Protein AF-A0A9P3A159-F1 (afdb_monomer_lite)

pLDDT: mean 73.09, std 20.83, range [20.64, 96.19]

Radius of gyration: 25.39 Å; chains: 1; bounding box: 93×48×68 Å

Structure (mmCIF, N/CA/C/O backbone):
data_AF-A0A9P3A159-F1
#
_entry.id   AF-A0A9P3A159-F1
#
loop_
_atom_site.group_PDB
_atom_site.id
_atom_site.type_symbol
_atom_site.label_atom_id
_atom_site.label_alt_id
_atom_site.label_comp_id
_atom_site.label_asym_id
_atom_site.label_entity_id
_atom_site.label_seq_id
_atom_site.pdbx_PDB_ins_code
_atom_site.Cartn_x
_atom_site.Cartn_y
_atom_site.Cartn_z
_atom_site.occupancy
_atom_site.B_iso_or_equiv
_atom_site.auth_seq_id
_atom_site.auth_comp_id
_atom_site.auth_asym_id
_atom_site.auth_atom_id
_atom_site.pdbx_PDB_model_num
ATOM 1 N N . MET A 1 1 ? -59.751 -7.796 -12.627 1.00 30.73 1 MET A N 1
ATOM 2 C CA . MET A 1 1 ? -60.011 -9.209 -12.280 1.00 30.73 1 MET A CA 1
ATOM 3 C C . MET A 1 1 ? -58.656 -9.848 -11.974 1.00 30.73 1 MET A C 1
ATOM 5 O O . MET A 1 1 ? -57.843 -9.879 -12.878 1.00 30.73 1 MET A O 1
ATOM 9 N N . ARG A 1 2 ? -58.425 -10.187 -10.690 1.00 23.89 2 ARG A N 1
ATOM 10 C CA . ARG A 1 2 ? -57.394 -11.046 -10.034 1.00 23.89 2 ARG A CA 1
ATOM 11 C C . ARG A 1 2 ? -55.934 -11.049 -10.562 1.00 23.89 2 ARG A C 1
ATOM 13 O O . ARG A 1 2 ? -55.716 -11.382 -11.712 1.00 23.89 2 ARG A O 1
ATOM 20 N N . LEU A 1 3 ? -54.919 -10.590 -9.811 1.00 24.44 3 LEU A N 1
ATOM 21 C CA . LEU A 1 3 ? -54.224 -11.159 -8.618 1.00 24.44 3 LEU A CA 1
ATOM 22 C C . LEU A 1 3 ? -53.354 -12.411 -8.867 1.00 24.44 3 LEU A C 1
ATOM 24 O O . LEU A 1 3 ? -53.861 -13.434 -9.309 1.00 24.44 3 LEU A O 1
ATOM 28 N N . GLY A 1 4 ? -52.087 -12.310 -8.435 1.00 24.34 4 GLY A N 1
ATOM 29 C CA . GLY A 1 4 ? -51.090 -13.375 -8.214 1.00 24.34 4 GLY A CA 1
ATOM 30 C C . GLY A 1 4 ? -49.681 -12.772 -8.348 1.00 24.34 4 GLY A C 1
ATOM 31 O O . GLY A 1 4 ? -49.245 -12.552 -9.466 1.00 24.34 4 GLY A O 1
ATOM 32 N N . LEU A 1 5 ? -48.966 -12.285 -7.323 1.00 24.05 5 LEU A N 1
ATOM 33 C CA . LEU A 1 5 ? -48.610 -12.858 -6.015 1.00 24.05 5 LEU A CA 1
ATOM 34 C C . LEU A 1 5 ? -47.956 -14.241 -6.152 1.00 24.05 5 LEU A C 1
ATOM 36 O O . LEU A 1 5 ? -48.638 -15.258 -6.180 1.00 24.05 5 LEU A O 1
ATOM 40 N N . LEU A 1 6 ? -46.622 -14.251 -6.199 1.00 22.20 6 LEU A N 1
ATOM 41 C CA . LEU A 1 6 ? -45.800 -15.411 -5.864 1.00 22.20 6 LEU A CA 1
ATOM 42 C C . LEU A 1 6 ? -44.642 -14.942 -4.984 1.00 22.20 6 LEU A C 1
ATOM 44 O O . LEU A 1 6 ? -43.588 -14.500 -5.427 1.00 22.20 6 LEU A O 1
ATOM 48 N N . GLN A 1 7 ? -44.941 -14.997 -3.695 1.00 20.64 7 GLN A N 1
ATOM 49 C CA . GLN A 1 7 ? -44.010 -15.033 -2.589 1.00 20.64 7 GLN A CA 1
ATOM 50 C C . GLN A 1 7 ? -43.568 -16.501 -2.472 1.00 20.64 7 GLN A C 1
ATOM 52 O O . GLN A 1 7 ? -44.418 -17.370 -2.286 1.00 20.64 7 GLN A O 1
ATOM 57 N N . VAL A 1 8 ? -42.273 -16.798 -2.578 1.00 23.78 8 VAL A N 1
ATOM 58 C CA . VAL A 1 8 ? -41.714 -18.043 -2.031 1.00 23.78 8 VAL A CA 1
ATOM 59 C C . VAL A 1 8 ? -40.622 -17.640 -1.059 1.00 23.78 8 VAL A C 1
ATOM 61 O O . VAL A 1 8 ? -39.681 -16.929 -1.397 1.00 23.78 8 VAL A O 1
ATOM 64 N N . SER A 1 9 ? -40.843 -18.045 0.181 1.00 20.98 9 SER A N 1
ATOM 65 C CA . SER A 1 9 ? -40.031 -17.764 1.347 1.00 20.98 9 SER A CA 1
ATOM 66 C C . SER A 1 9 ? -39.267 -19.027 1.747 1.00 20.98 9 SER A C 1
ATOM 68 O O . SER A 1 9 ? -39.771 -20.131 1.560 1.00 20.98 9 SER A O 1
ATOM 70 N N . LEU A 1 10 ? -38.136 -18.803 2.418 1.00 21.59 10 LEU A N 1
ATOM 71 C CA . LEU A 1 10 ? -37.516 -19.646 3.448 1.00 21.59 10 LEU A CA 1
ATOM 72 C C . LEU A 1 10 ? -36.668 -20.891 3.065 1.00 21.59 10 LEU A C 1
ATOM 74 O O . LEU A 1 10 ? -37.166 -21.933 2.663 1.00 21.59 10 LEU A O 1
ATOM 78 N N . THR A 1 11 ? -35.392 -20.775 3.463 1.00 22.50 11 THR A N 1
ATOM 79 C CA . THR A 1 11 ? -34.536 -21.750 4.184 1.00 22.50 11 THR A CA 1
ATOM 80 C C . THR A 1 11 ? -34.108 -23.065 3.530 1.00 22.50 11 THR A C 1
ATOM 82 O O . THR A 1 11 ? -34.881 -24.007 3.413 1.00 22.50 11 THR A O 1
ATOM 85 N N . ALA A 1 12 ? -32.789 -23.204 3.364 1.00 23.11 12 ALA A N 1
ATOM 86 C CA . ALA A 1 12 ? -32.082 -24.449 3.654 1.00 23.11 12 ALA A CA 1
ATOM 87 C C . ALA A 1 12 ? -30.688 -24.129 4.229 1.00 23.11 12 ALA A C 1
ATOM 89 O O . ALA A 1 12 ? -29.729 -23.874 3.506 1.00 23.11 12 ALA A O 1
ATOM 90 N N . LEU A 1 13 ? -30.620 -24.108 5.562 1.00 22.64 13 LEU A N 1
ATOM 91 C CA . LEU A 1 13 ? -29.415 -24.383 6.341 1.00 22.64 13 LEU A CA 1
ATOM 92 C C . LEU A 1 13 ? -29.029 -25.849 6.115 1.00 22.64 13 LEU A C 1
ATOM 94 O O . LEU A 1 13 ? -29.878 -26.719 6.288 1.00 22.64 13 LEU A O 1
ATOM 98 N N . LEU A 1 14 ? -27.757 -26.132 5.841 1.00 22.22 14 LEU A N 1
ATOM 99 C CA . LEU A 1 14 ? -27.167 -27.432 6.154 1.00 22.22 14 LEU A CA 1
ATOM 100 C C . LEU A 1 14 ? -25.775 -27.216 6.746 1.00 22.22 14 LEU A C 1
ATOM 102 O O . LEU A 1 14 ? -24.823 -26.830 6.073 1.00 22.22 14 LEU A O 1
ATOM 106 N N . PHE A 1 15 ? -25.725 -27.440 8.057 1.00 20.77 15 PHE A N 1
ATOM 107 C CA . PHE A 1 15 ? -24.530 -27.642 8.856 1.00 20.77 15 PHE A CA 1
ATOM 108 C C . PHE A 1 15 ? -23.715 -28.816 8.302 1.00 20.77 15 PHE A C 1
ATOM 110 O O . PHE A 1 15 ? -24.253 -29.902 8.098 1.00 20.77 15 PHE A O 1
ATOM 117 N N . ALA A 1 16 ? -22.404 -28.631 8.189 1.00 22.03 16 ALA A N 1
ATOM 118 C CA . ALA A 1 16 ? -21.444 -29.719 8.309 1.00 22.03 16 ALA A CA 1
ATOM 119 C C . ALA A 1 16 ? -20.435 -29.327 9.390 1.00 22.03 16 ALA A C 1
ATOM 121 O O . ALA A 1 16 ? -19.428 -28.668 9.148 1.00 22.03 16 ALA A O 1
ATOM 122 N N . SER A 1 17 ? -20.767 -29.700 10.621 1.00 24.20 17 SER A N 1
ATOM 123 C CA . SER A 1 17 ? -19.830 -29.814 11.728 1.00 24.20 17 SER A CA 1
ATOM 124 C C . SER A 1 17 ? -18.858 -30.954 11.439 1.00 24.20 17 SER A C 1
ATOM 126 O O . SER A 1 17 ? -19.306 -32.093 11.364 1.00 24.20 17 SER A O 1
ATOM 128 N N . LEU A 1 18 ? -17.558 -30.676 11.350 1.00 22.83 18 LEU A N 1
ATOM 129 C CA . LEU A 1 18 ? -16.505 -31.643 11.661 1.00 22.83 18 LEU A CA 1
ATOM 130 C C . LEU A 1 18 ? -15.270 -30.888 12.176 1.00 22.83 18 LEU A C 1
ATOM 132 O O . LEU A 1 18 ? -14.549 -30.244 11.423 1.00 22.83 18 LEU A O 1
ATOM 136 N N . SER A 1 19 ? -15.092 -31.002 13.495 1.00 23.12 19 SER A N 1
ATOM 137 C CA . SER A 1 19 ? -13.834 -30.994 14.258 1.00 23.12 19 SER A CA 1
ATOM 138 C C . SER A 1 19 ? -12.843 -29.840 14.057 1.00 23.12 19 SER A C 1
ATOM 140 O O . SER A 1 19 ? -12.074 -29.788 13.103 1.00 23.12 19 SER A O 1
ATOM 142 N N . TRP A 1 20 ? -12.796 -28.996 15.091 1.00 24.89 20 TRP A N 1
ATOM 143 C CA . TRP A 1 20 ? -11.652 -28.175 15.476 1.00 24.89 20 TRP A CA 1
ATOM 144 C C . TRP A 1 20 ? -10.336 -28.958 15.458 1.00 24.89 20 TRP A C 1
ATOM 146 O O . TRP A 1 20 ? -10.236 -30.051 16.014 1.00 24.89 20 TRP A O 1
ATOM 156 N N . GLY A 1 21 ? -9.312 -28.331 14.888 1.00 22.73 21 GLY A N 1
ATOM 157 C CA . GLY A 1 21 ? -7.936 -28.798 14.917 1.00 22.73 21 GLY A CA 1
ATOM 158 C C . GLY A 1 21 ? -6.998 -27.657 14.548 1.00 22.73 21 GLY A C 1
ATOM 159 O O . GLY A 1 21 ? -6.615 -27.543 13.395 1.00 22.73 21 GLY A O 1
ATOM 160 N N . VAL A 1 22 ? -6.695 -26.823 15.548 1.00 30.75 22 VAL A N 1
ATOM 161 C CA . VAL A 1 22 ? -5.458 -26.039 15.723 1.00 30.75 22 VAL A CA 1
ATOM 162 C C . VAL A 1 22 ? -4.998 -25.210 14.517 1.00 30.75 22 VAL A C 1
ATOM 164 O O . VAL A 1 22 ? -4.339 -25.737 13.633 1.00 30.75 22 VAL A O 1
ATOM 167 N N . LEU A 1 23 ? -5.277 -23.899 14.544 1.00 27.64 23 LEU A N 1
ATOM 168 C CA . LEU A 1 23 ? -4.439 -22.815 13.985 1.00 27.64 23 LEU A CA 1
ATOM 169 C C . LEU A 1 23 ? -5.054 -21.441 14.353 1.00 27.64 23 LEU A C 1
ATOM 171 O O . LEU A 1 23 ? -5.366 -20.624 13.492 1.00 27.64 23 LEU A O 1
ATOM 175 N N . SER A 1 24 ? -5.289 -21.196 15.648 1.00 28.64 24 SER A N 1
ATOM 176 C CA . SER A 1 24 ? -5.754 -19.892 16.167 1.00 28.64 24 SER A CA 1
ATOM 177 C C . SER A 1 24 ? -4.727 -19.179 17.052 1.00 28.64 24 SER A C 1
ATOM 179 O O . SER A 1 24 ? -5.039 -18.143 17.635 1.00 28.64 24 SER A O 1
ATOM 181 N N . ASP A 1 25 ? -3.502 -19.691 17.151 1.00 29.42 25 ASP A N 1
ATOM 182 C CA . ASP A 1 25 ? -2.466 -19.058 17.964 1.00 29.42 25 ASP A CA 1
ATOM 183 C C . ASP A 1 25 ? -1.839 -17.892 17.194 1.00 29.42 25 ASP A C 1
ATOM 185 O O . ASP A 1 25 ? -0.931 -18.073 16.384 1.00 29.42 25 ASP A O 1
ATOM 189 N N . GLY A 1 26 ? -2.342 -16.677 17.441 1.00 32.41 26 GLY A N 1
ATOM 190 C CA . GLY A 1 26 ? -1.609 -15.452 17.106 1.00 32.41 26 GLY A CA 1
ATOM 191 C C . GLY A 1 26 ? -2.421 -14.212 16.734 1.00 32.41 26 GLY A C 1
ATOM 192 O O . GLY A 1 26 ? -1.828 -13.138 16.654 1.00 32.41 26 GLY A O 1
ATOM 193 N N . LEU A 1 27 ? -3.739 -14.300 16.524 1.00 29.58 27 LEU A N 1
ATOM 194 C CA . LEU A 1 27 ? -4.543 -13.108 16.217 1.00 29.58 27 LEU A CA 1
ATOM 195 C C . LEU A 1 27 ? -5.126 -12.488 17.501 1.00 29.58 27 LEU A C 1
ATOM 197 O O . LEU A 1 27 ? -5.789 -13.198 18.263 1.00 29.58 27 LEU A O 1
ATOM 201 N N . PRO A 1 28 ? -4.907 -11.184 17.762 1.00 31.23 28 PRO A N 1
ATOM 202 C CA . PRO A 1 28 ? -5.490 -10.512 18.917 1.00 31.23 28 PRO A CA 1
ATOM 203 C C . PRO A 1 28 ? -7.019 -10.503 18.803 1.00 31.23 28 PRO A C 1
ATOM 205 O O . PRO A 1 28 ? -7.578 -10.076 17.795 1.00 31.23 28 PRO A O 1
ATOM 208 N N . GLN A 1 29 ? -7.697 -10.973 19.850 1.00 33.16 29 GLN A N 1
ATOM 209 C CA . GLN A 1 29 ? -9.143 -10.823 19.992 1.00 33.16 29 GLN A CA 1
ATOM 210 C C . GLN A 1 29 ? -9.442 -9.358 20.347 1.00 33.16 29 GLN A C 1
ATOM 212 O O . GLN A 1 29 ? -8.863 -8.811 21.290 1.00 33.16 29 GLN A O 1
ATOM 217 N N . VAL A 1 30 ? -10.320 -8.708 19.582 1.00 35.84 30 VAL A N 1
ATOM 218 C CA . VAL A 1 30 ? -10.789 -7.340 19.850 1.00 35.84 30 VAL A CA 1
ATOM 219 C C . VAL A 1 30 ? -12.193 -7.429 20.437 1.00 35.84 30 VAL A C 1
ATOM 221 O O . VAL A 1 30 ? -13.089 -7.989 19.808 1.00 35.84 30 VAL A O 1
ATOM 224 N N . HIS A 1 31 ? -12.384 -6.882 21.638 1.00 36.97 31 HIS A N 1
ATOM 225 C CA . HIS A 1 31 ? -13.668 -6.880 22.335 1.00 36.97 31 HIS A CA 1
ATOM 226 C C . HIS A 1 31 ? -14.212 -5.445 22.399 1.00 36.97 31 HIS A C 1
ATOM 228 O O . HIS A 1 31 ? -13.610 -4.558 22.999 1.00 36.97 31 HIS A O 1
ATOM 234 N N . PHE A 1 32 ? -15.363 -5.197 21.776 1.00 38.22 32 PHE A N 1
ATOM 235 C CA . PHE A 1 32 ? -16.026 -3.891 21.803 1.00 38.22 32 PHE A CA 1
ATOM 236 C C . PHE A 1 32 ? -17.012 -3.834 22.983 1.00 38.22 32 PHE A C 1
ATOM 238 O O . PHE A 1 32 ? -17.942 -4.635 23.025 1.00 38.22 32 PHE A O 1
ATOM 245 N N . ASN A 1 33 ? -16.822 -2.899 23.924 1.00 35.56 33 ASN A N 1
ATOM 246 C CA . ASN A 1 33 ? -17.749 -2.649 25.038 1.00 35.56 33 ASN A CA 1
ATOM 247 C C . ASN A 1 33 ? -18.472 -1.310 24.824 1.00 35.56 33 ASN A C 1
ATOM 249 O O . ASN A 1 33 ? -17.824 -0.270 24.716 1.00 35.56 33 ASN A O 1
ATOM 253 N N . LEU A 1 34 ? -19.808 -1.331 24.793 1.00 43.16 34 LEU A N 1
ATOM 254 C CA . LEU A 1 34 ? -20.653 -0.159 24.521 1.00 43.16 34 LEU A CA 1
ATOM 255 C C . LEU A 1 34 ? -21.080 0.563 25.823 1.00 43.16 34 LEU A C 1
ATOM 257 O O . LEU A 1 34 ? -21.419 -0.116 26.796 1.00 43.16 34 LEU A O 1
ATOM 261 N N . PRO A 1 35 ? -21.134 1.912 25.868 1.00 38.66 35 PRO A N 1
ATOM 262 C CA . PRO A 1 35 ? -21.692 2.642 27.007 1.00 38.66 35 PRO A CA 1
ATOM 263 C C . PRO A 1 35 ? -23.232 2.644 27.026 1.00 38.66 35 PRO A C 1
ATOM 265 O O . PRO A 1 35 ? -23.894 2.673 25.988 1.00 38.66 35 PRO A O 1
ATOM 268 N N . SER A 1 36 ? -23.813 2.703 28.228 1.00 37.41 36 SER A N 1
ATOM 269 C CA . SER A 1 36 ? -25.240 2.969 28.452 1.00 37.41 36 SER A CA 1
ATOM 270 C C . SER A 1 36 ? -25.612 4.418 28.104 1.00 37.41 36 SER A C 1
ATOM 272 O O . SER A 1 36 ? -24.864 5.343 28.415 1.00 37.41 36 SER A O 1
ATOM 274 N N . ALA A 1 37 ? -26.788 4.613 27.500 1.00 35.03 37 ALA A N 1
ATOM 275 C CA . ALA A 1 37 ? -27.273 5.891 26.971 1.00 35.03 37 ALA A CA 1
ATOM 276 C C . ALA A 1 37 ? -27.209 7.071 27.969 1.00 35.03 37 ALA A C 1
ATOM 278 O O . ALA A 1 37 ? -27.721 6.986 29.084 1.00 35.03 37 ALA A O 1
ATOM 279 N N . SER A 1 38 ? -26.652 8.202 27.517 1.00 36.66 38 SER A N 1
ATOM 280 C CA . SER A 1 38 ? -26.723 9.512 28.180 1.00 36.66 38 SER A CA 1
ATOM 281 C C . SER A 1 38 ? -27.811 10.374 27.530 1.00 36.66 38 SER A C 1
ATOM 283 O O . SER A 1 38 ? -27.908 10.457 26.307 1.00 36.66 38 SER A O 1
ATOM 285 N N . THR A 1 39 ? -28.638 11.020 28.352 1.00 40.84 39 THR A N 1
ATOM 286 C CA . THR A 1 39 ? -29.846 11.769 27.964 1.00 40.84 39 THR A CA 1
ATOM 287 C C . THR A 1 39 ? -29.604 13.233 27.573 1.00 40.84 39 THR A C 1
ATOM 289 O O . THR A 1 39 ? -30.543 14.019 27.613 1.00 40.84 39 THR A O 1
ATOM 292 N N . ASN A 1 40 ? -28.393 13.631 27.168 1.00 41.44 40 ASN A N 1
ATOM 293 C CA . ASN A 1 40 ? -28.093 15.023 26.800 1.00 41.44 40 ASN A CA 1
ATOM 294 C C . ASN A 1 40 ? -27.322 15.131 25.473 1.00 41.44 40 ASN A C 1
ATOM 296 O O . ASN A 1 40 ? -26.100 15.157 25.474 1.00 41.44 40 ASN A O 1
ATOM 300 N N . GLY A 1 41 ? -28.051 15.242 24.356 1.00 51.25 41 GLY A N 1
ATOM 301 C CA . GLY A 1 41 ? -27.733 16.088 23.186 1.00 51.25 41 GLY A CA 1
ATOM 302 C C . GLY A 1 41 ? -26.441 15.907 22.369 1.00 51.25 41 GLY A C 1
ATOM 303 O O . GLY A 1 41 ? -26.369 16.468 21.281 1.00 51.25 41 GLY A O 1
ATOM 304 N N . VAL A 1 42 ? -25.452 15.138 22.815 1.00 53.53 42 VAL A N 1
ATOM 305 C CA . VAL A 1 42 ? -24.242 14.776 22.064 1.00 53.53 42 VAL A CA 1
ATOM 306 C C . VAL A 1 42 ? -24.039 13.283 22.286 1.00 53.53 42 VAL A C 1
ATOM 308 O O . VAL A 1 42 ? -23.987 12.832 23.431 1.00 53.53 42 VAL A O 1
ATOM 311 N N . ALA A 1 43 ? -24.011 12.497 21.207 1.00 63.19 43 ALA A N 1
ATOM 312 C CA . ALA A 1 43 ? -23.694 11.078 21.319 1.00 63.19 43 ALA A CA 1
ATOM 313 C C . ALA A 1 43 ? -22.299 10.953 21.947 1.00 63.19 43 ALA A C 1
ATOM 315 O O . ALA A 1 43 ? -21.364 11.590 21.471 1.00 63.19 43 ALA A O 1
ATOM 316 N N . ALA A 1 44 ? -22.182 10.200 23.042 1.00 80.94 44 ALA A N 1
ATOM 317 C CA . ALA A 1 44 ? -20.892 9.972 23.680 1.00 80.94 44 ALA A CA 1
ATOM 318 C C . ALA A 1 44 ? -19.944 9.264 22.704 1.00 80.94 44 ALA A C 1
ATOM 320 O O . ALA A 1 44 ? -20.395 8.433 21.910 1.00 80.94 44 ALA A O 1
ATOM 321 N N . ASP A 1 45 ? -18.649 9.569 22.793 1.00 89.81 45 ASP A N 1
ATOM 322 C CA . ASP A 1 45 ? -17.648 8.928 21.945 1.00 89.81 45 ASP A CA 1
ATOM 323 C C . ASP A 1 45 ? -17.655 7.407 22.167 1.00 89.81 45 ASP A C 1
ATOM 325 O O . ASP A 1 45 ? -17.586 6.946 23.317 1.00 89.81 45 ASP A O 1
ATOM 329 N N . PRO A 1 46 ? -17.750 6.603 21.094 1.00 91.44 46 PRO A N 1
ATOM 330 C CA . PRO A 1 46 ? -17.757 5.159 21.206 1.00 91.44 46 PRO A CA 1
ATOM 331 C C . PRO A 1 46 ? -16.384 4.673 21.662 1.00 91.44 46 PRO A C 1
ATOM 333 O O . PRO A 1 46 ? -15.343 5.165 21.223 1.00 91.44 46 PRO A O 1
ATOM 336 N N . THR A 1 47 ? -16.364 3.658 22.522 1.00 90.81 47 THR A N 1
ATOM 337 C CA . THR A 1 47 ? -15.117 3.061 23.008 1.00 90.81 47 THR A CA 1
ATOM 338 C C . THR A 1 47 ? -15.012 1.596 22.629 1.00 90.81 47 THR A C 1
ATOM 340 O O . THR A 1 47 ? -15.997 0.868 22.662 1.00 90.81 47 THR A O 1
ATOM 343 N N . ALA A 1 48 ? -13.803 1.155 22.309 1.00 89.00 48 ALA A N 1
ATOM 344 C CA . ALA A 1 48 ? -13.458 -0.239 22.076 1.00 89.00 48 ALA A CA 1
ATOM 345 C C . ALA A 1 48 ? -12.323 -0.662 23.009 1.00 89.00 48 ALA A C 1
ATOM 347 O O . ALA A 1 48 ? -11.556 0.184 23.472 1.00 89.00 48 ALA A O 1
ATOM 348 N N . THR A 1 49 ? -12.182 -1.964 23.245 1.00 89.44 49 THR A N 1
ATOM 349 C CA . THR A 1 49 ? -11.066 -2.518 24.010 1.00 89.44 49 THR A CA 1
ATOM 350 C C . THR A 1 49 ? -10.257 -3.459 23.128 1.00 89.44 49 THR A C 1
ATOM 352 O O . THR A 1 49 ? -10.768 -4.444 22.590 1.00 89.44 49 THR A O 1
ATOM 355 N N . ILE A 1 50 ? -8.967 -3.172 22.983 1.00 87.94 50 ILE A N 1
ATOM 356 C CA . ILE A 1 50 ? -8.026 -4.036 22.269 1.00 87.94 50 ILE A CA 1
ATOM 357 C C . ILE A 1 50 ? -7.058 -4.694 23.256 1.00 87.94 50 ILE A C 1
ATOM 359 O O . ILE A 1 50 ? -6.686 -4.109 24.275 1.00 87.94 50 ILE A O 1
ATOM 363 N N . HIS A 1 51 ? -6.614 -5.905 22.918 1.00 87.38 51 HIS A N 1
ATOM 364 C CA . HIS A 1 51 ? -5.617 -6.663 23.679 1.00 87.38 51 HIS A CA 1
ATOM 365 C C . HIS A 1 51 ? -4.389 -6.946 22.805 1.00 87.38 51 HIS A C 1
ATOM 367 O O . HIS A 1 51 ? -4.191 -8.071 22.339 1.00 87.38 51 HIS A O 1
ATOM 373 N N . PRO A 1 52 ? -3.572 -5.923 22.509 1.00 81.88 52 PRO A N 1
ATOM 374 C CA . PRO A 1 52 ? -2.401 -6.098 21.674 1.00 81.88 52 PRO A CA 1
ATOM 375 C C . PRO A 1 52 ? -1.357 -6.916 22.437 1.00 81.88 52 PRO A C 1
ATOM 377 O O . PRO A 1 52 ? -1.116 -6.700 23.626 1.00 81.88 52 PRO A O 1
ATOM 380 N N . SER A 1 53 ? -0.696 -7.845 21.746 1.00 79.94 53 SER A N 1
ATOM 381 C CA . SER A 1 53 ? 0.346 -8.694 22.343 1.00 79.94 53 SER A CA 1
ATOM 382 C C . SER A 1 53 ? 1.490 -7.879 22.959 1.00 79.94 53 SER A C 1
ATOM 384 O O . SER A 1 53 ? 2.082 -8.288 23.955 1.00 79.94 53 SER A O 1
ATOM 386 N N . SER A 1 54 ? 1.753 -6.685 22.423 1.00 79.38 54 SER A N 1
ATOM 387 C CA . SER A 1 54 ? 2.741 -5.730 22.931 1.00 79.38 54 SER A CA 1
ATOM 388 C C . SER A 1 54 ? 2.366 -5.051 24.248 1.00 79.38 54 SER A C 1
ATOM 390 O O . SER A 1 54 ? 3.225 -4.429 24.868 1.00 79.38 54 SER A O 1
ATOM 392 N N . ALA A 1 55 ? 1.113 -5.162 24.691 1.00 76.88 55 ALA A N 1
ATOM 393 C CA . ALA A 1 55 ? 0.661 -4.625 25.969 1.00 76.88 55 ALA A CA 1
ATOM 394 C C . ALA A 1 55 ? 0.725 -5.657 27.109 1.00 76.88 55 ALA A C 1
ATOM 396 O O . ALA A 1 55 ? 0.233 -5.377 28.199 1.00 76.88 55 ALA A O 1
ATOM 397 N N . SER A 1 56 ? 1.335 -6.832 26.896 1.00 77.38 56 SER A N 1
ATOM 398 C CA . SER A 1 56 ? 1.548 -7.852 27.939 1.00 77.38 56 SER A CA 1
ATOM 399 C C . SER A 1 56 ? 0.262 -8.244 28.684 1.00 77.38 56 SER A C 1
ATOM 401 O O . SER A 1 56 ? 0.256 -8.393 29.903 1.00 77.38 56 SER A O 1
ATOM 403 N N . GLY A 1 57 ? -0.849 -8.371 27.949 1.00 76.44 57 GLY A N 1
ATOM 404 C CA . GLY A 1 57 ? -2.169 -8.709 28.496 1.00 76.44 57 GLY A CA 1
ATOM 405 C C . GLY A 1 57 ? -2.996 -7.517 28.994 1.00 76.44 57 GLY A C 1
ATOM 406 O O . GLY A 1 57 ? -4.170 -7.694 29.315 1.00 76.44 57 GLY A O 1
ATOM 407 N N . ARG A 1 58 ? -2.438 -6.299 29.019 1.00 82.31 58 ARG A N 1
ATOM 408 C CA . ARG A 1 58 ? -3.177 -5.077 29.366 1.00 82.31 58 ARG A CA 1
ATOM 409 C C . ARG A 1 58 ? -4.177 -4.715 28.266 1.00 82.31 58 ARG A C 1
ATOM 411 O O . ARG A 1 58 ? -3.852 -4.718 27.079 1.00 82.31 58 ARG A O 1
ATOM 418 N N . ALA A 1 59 ? -5.390 -4.388 28.694 1.00 87.31 59 ALA A N 1
ATOM 419 C CA . ALA A 1 59 ? -6.433 -3.831 27.849 1.00 87.31 59 ALA A CA 1
ATOM 420 C C . ALA A 1 59 ? -6.098 -2.377 27.497 1.00 87.31 59 ALA A C 1
ATOM 422 O O . ALA A 1 59 ? -5.794 -1.587 28.387 1.00 87.31 59 ALA A O 1
ATOM 423 N N . ILE A 1 60 ? -6.176 -2.025 26.217 1.00 89.31 60 ILE A N 1
ATOM 424 C CA . ILE A 1 60 ? -6.063 -0.639 25.757 1.00 89.31 60 ILE A CA 1
ATOM 425 C C . ILE A 1 60 ? -7.441 -0.187 25.297 1.00 89.31 60 ILE A C 1
ATOM 427 O O . ILE A 1 60 ? -8.074 -0.837 24.461 1.00 89.31 60 ILE A O 1
ATOM 431 N N . ARG A 1 61 ? -7.905 0.932 25.844 1.00 91.50 61 ARG A N 1
ATOM 432 C CA . ARG A 1 61 ? -9.140 1.588 25.438 1.00 91.50 61 ARG A CA 1
ATOM 433 C C . ARG A 1 61 ? -8.886 2.404 24.177 1.00 91.50 61 ARG A C 1
ATOM 435 O O . ARG A 1 61 ? -7.940 3.175 24.111 1.00 91.50 61 ARG A O 1
ATOM 442 N N . VAL A 1 62 ? -9.738 2.266 23.177 1.00 92.25 62 VAL A N 1
ATOM 443 C CA . VAL A 1 62 ? -9.676 3.036 21.933 1.00 92.25 62 VAL A CA 1
ATOM 444 C C . VAL A 1 62 ? -10.932 3.885 21.856 1.00 92.25 62 VAL A C 1
ATOM 446 O O . VAL A 1 62 ? -12.034 3.351 21.945 1.00 92.25 62 VAL A O 1
ATOM 449 N N . VAL A 1 63 ? -10.772 5.198 21.743 1.00 93.50 63 VAL A N 1
ATOM 450 C CA . VAL A 1 63 ? -11.872 6.167 21.672 1.00 93.50 63 VAL A CA 1
ATOM 451 C C . VAL A 1 63 ? -12.068 6.554 20.213 1.00 93.50 63 VAL A C 1
ATOM 453 O O . VAL A 1 63 ? -11.126 7.027 19.587 1.00 93.50 63 VAL A O 1
ATOM 456 N N . GLY A 1 64 ? -13.255 6.306 19.671 1.00 94.25 64 GLY A N 1
ATOM 457 C CA . GLY A 1 64 ? -13.611 6.617 18.289 1.00 94.25 64 GLY A CA 1
ATOM 458 C C . GLY A 1 64 ? -14.531 7.829 18.173 1.00 94.25 64 GLY A C 1
ATOM 459 O O . GLY A 1 64 ? -14.719 8.589 19.122 1.00 94.25 64 GLY A O 1
ATOM 460 N N . THR A 1 65 ? -15.139 7.969 17.001 1.00 93.56 65 THR A N 1
ATOM 461 C CA . THR A 1 65 ? -16.120 9.008 16.669 1.00 93.56 65 THR A CA 1
ATOM 462 C C . THR A 1 65 ? -17.406 8.338 16.184 1.00 93.56 65 THR A C 1
ATOM 464 O O . THR A 1 65 ? -17.328 7.457 15.322 1.00 93.56 65 THR A O 1
ATOM 467 N N . PRO A 1 66 ? -18.590 8.718 16.695 1.00 90.94 66 PRO A N 1
ATOM 468 C CA . PRO A 1 66 ? -19.852 8.201 16.182 1.00 90.94 66 PRO A CA 1
ATOM 469 C C . PRO A 1 66 ? -20.269 8.955 14.909 1.00 90.94 66 PRO A C 1
ATOM 471 O O . PRO A 1 66 ? -20.212 10.184 14.860 1.00 90.94 66 PRO A O 1
ATOM 474 N N . ASP A 1 67 ? -20.777 8.243 13.902 1.00 84.25 67 ASP A N 1
ATOM 475 C CA . ASP A 1 67 ? -21.480 8.821 12.751 1.00 84.25 67 ASP A CA 1
ATOM 476 C C . ASP A 1 67 ? -22.968 8.424 12.771 1.00 84.25 67 ASP A C 1
ATOM 478 O O . ASP A 1 67 ? -23.390 7.428 12.162 1.00 84.25 67 ASP A O 1
ATOM 482 N N . PRO A 1 68 ? -23.820 9.217 13.450 1.00 76.50 68 PRO A N 1
ATOM 483 C CA . PRO A 1 68 ? -25.238 8.908 13.579 1.00 76.50 68 PRO A CA 1
ATOM 484 C C . PRO A 1 68 ? -26.002 9.001 12.251 1.00 76.50 68 PRO A C 1
ATOM 486 O O . PRO A 1 68 ? -27.128 8.511 12.182 1.00 76.50 68 PRO A O 1
ATOM 489 N N . ARG A 1 69 ? -25.429 9.610 11.198 1.00 77.19 69 ARG A N 1
ATOM 490 C CA . ARG A 1 69 ? -26.091 9.749 9.887 1.00 77.19 69 ARG A CA 1
ATOM 491 C C . ARG A 1 69 ? -26.207 8.407 9.174 1.00 77.19 69 ARG A C 1
ATOM 493 O O . ARG A 1 69 ? -27.186 8.179 8.470 1.00 77.19 69 ARG A O 1
ATOM 500 N N . ILE A 1 70 ? -25.214 7.543 9.370 1.00 75.88 70 ILE A N 1
ATOM 501 C CA . ILE A 1 70 ? -25.146 6.207 8.768 1.00 75.88 70 ILE A CA 1
ATOM 502 C C . ILE A 1 70 ? -25.269 5.085 9.809 1.00 75.88 70 ILE A C 1
ATOM 504 O O . ILE A 1 70 ? -25.472 3.934 9.438 1.00 75.88 70 ILE A O 1
ATOM 508 N N . GLY A 1 71 ? -25.210 5.405 11.108 1.00 82.06 71 GLY A N 1
ATOM 509 C CA . GLY A 1 71 ? -25.349 4.431 12.194 1.00 82.06 71 GLY A CA 1
ATOM 510 C C . GLY A 1 71 ? -24.099 3.574 12.405 1.00 82.06 71 GLY A C 1
ATOM 511 O O . GLY A 1 71 ? -24.223 2.400 12.763 1.00 82.06 71 GLY A O 1
ATOM 512 N N . PHE A 1 72 ? -22.920 4.152 12.162 1.00 86.56 72 PHE A N 1
ATOM 513 C CA . PHE A 1 72 ? -21.615 3.515 12.342 1.00 86.56 72 PHE A CA 1
ATOM 514 C C . PHE A 1 72 ? -20.719 4.346 13.255 1.00 86.56 72 PHE A C 1
ATOM 516 O O . PHE A 1 72 ? -20.794 5.568 13.267 1.00 86.56 72 PHE A O 1
ATOM 523 N N . ASP A 1 73 ? -19.834 3.664 13.964 1.00 89.62 73 ASP A N 1
ATOM 524 C CA . ASP A 1 73 ? -18.726 4.233 14.710 1.00 89.62 73 ASP A CA 1
ATOM 525 C C . ASP A 1 73 ? -17.437 4.041 13.908 1.00 89.62 73 ASP A C 1
ATOM 527 O O . ASP A 1 73 ? -17.225 2.991 13.288 1.00 89.62 73 ASP A O 1
ATOM 531 N N . SER A 1 74 ? -16.566 5.045 13.940 1.00 91.62 74 SER A N 1
ATOM 532 C CA . SER A 1 74 ? -15.247 5.011 13.312 1.00 91.62 74 SER A CA 1
ATOM 533 C C . SER A 1 74 ? -14.140 5.134 14.352 1.00 91.62 74 SER A C 1
ATOM 535 O O . SER A 1 74 ? -14.196 6.007 15.214 1.00 91.62 74 SER A O 1
ATOM 537 N N . TYR A 1 75 ? -13.108 4.309 14.221 1.00 93.56 75 TYR A N 1
ATOM 538 C CA . TYR A 1 75 ? -11.861 4.385 14.974 1.00 93.56 75 TYR A CA 1
ATOM 539 C C . TYR A 1 75 ? -10.734 4.594 13.967 1.00 93.56 75 TYR A C 1
ATOM 541 O O . TYR A 1 75 ? -10.337 3.660 13.268 1.00 93.56 75 TYR A O 1
ATOM 549 N N . LEU A 1 76 ? -10.274 5.830 13.842 1.00 93.56 76 LEU A N 1
ATOM 550 C CA . LEU A 1 76 ? -9.334 6.273 12.819 1.00 93.56 76 LEU A CA 1
ATOM 551 C C . LEU A 1 76 ? -7.935 6.429 13.419 1.00 93.56 76 LEU A C 1
ATOM 553 O O . LEU A 1 76 ? -7.798 6.911 14.538 1.00 93.56 76 LEU A O 1
ATOM 557 N N . GLY A 1 77 ? -6.897 6.007 12.699 1.00 93.50 77 GLY A N 1
ATOM 558 C CA . GLY A 1 77 ? -5.519 6.195 13.159 1.00 93.50 77 GLY A CA 1
ATOM 559 C C . GLY A 1 77 ? -5.118 5.295 14.336 1.00 93.50 77 GLY A C 1
ATOM 560 O O . GLY A 1 77 ? -4.330 5.701 15.186 1.00 93.50 77 GLY A O 1
ATOM 561 N N . VAL A 1 78 ? -5.629 4.061 14.414 1.00 93.81 78 VAL A N 1
ATOM 562 C CA . VAL A 1 78 ? -5.225 3.097 15.455 1.00 93.81 78 VAL A CA 1
ATOM 563 C C . VAL A 1 78 ? -3.841 2.521 15.115 1.00 93.81 78 VAL A C 1
ATOM 565 O O . VAL A 1 78 ? -3.712 1.866 14.078 1.00 93.81 78 VAL A O 1
ATOM 568 N N . PRO A 1 79 ? -2.798 2.690 15.951 1.00 93.00 79 PRO A N 1
ATOM 569 C CA . PRO A 1 79 ? -1.468 2.161 15.644 1.00 93.00 79 PRO A CA 1
ATOM 570 C C . PRO A 1 79 ? -1.481 0.630 15.616 1.00 93.00 79 PRO A C 1
ATOM 572 O O . PRO A 1 79 ? -1.887 0.006 16.600 1.00 93.00 79 PRO A O 1
ATOM 575 N N . PHE A 1 80 ? -0.997 0.019 14.529 1.00 92.62 80 PHE A N 1
ATOM 576 C CA . PHE A 1 80 ? -0.839 -1.444 14.432 1.00 92.62 80 PHE A CA 1
ATOM 577 C C . PHE A 1 80 ? 0.621 -1.901 14.434 1.00 92.62 80 PHE A C 1
ATOM 579 O O . PHE A 1 80 ? 0.896 -3.095 14.557 1.00 92.62 80 PHE A O 1
ATOM 586 N N . ALA A 1 81 ? 1.562 -0.965 14.314 1.00 93.88 81 ALA A N 1
ATOM 587 C CA . ALA A 1 81 ? 2.992 -1.204 14.425 1.00 93.88 81 ALA A CA 1
ATOM 588 C C . ALA A 1 81 ? 3.701 0.038 14.983 1.00 93.88 81 ALA A C 1
ATOM 590 O O . ALA A 1 81 ? 3.122 1.118 15.075 1.00 93.88 81 ALA A O 1
ATOM 591 N N . ARG A 1 82 ? 4.966 -0.115 15.384 1.00 94.56 82 ARG A N 1
ATOM 592 C CA . ARG A 1 82 ? 5.816 1.031 15.738 1.00 94.56 82 ARG A CA 1
ATOM 593 C C . ARG A 1 82 ? 6.136 1.854 14.489 1.00 94.56 82 ARG A C 1
ATOM 595 O O . ARG A 1 82 ? 6.330 1.245 13.434 1.00 94.56 82 ARG A O 1
ATOM 602 N N . PRO A 1 83 ? 6.310 3.179 14.634 1.00 95.94 83 PRO A N 1
ATOM 603 C CA . PRO A 1 83 ? 6.747 4.040 13.543 1.00 95.94 83 PRO A CA 1
ATOM 604 C C . PRO A 1 83 ? 8.019 3.478 12.884 1.00 95.94 83 PRO A C 1
ATOM 606 O O . PRO A 1 83 ? 9.003 3.237 13.595 1.00 95.94 83 PRO A O 1
ATOM 609 N N . PRO A 1 84 ? 8.050 3.252 11.560 1.00 96.12 84 PRO A N 1
ATOM 610 C CA . PRO A 1 84 ? 9.193 2.665 10.861 1.00 96.12 84 PRO A CA 1
ATOM 611 C C . PRO A 1 84 ? 10.304 3.701 10.607 1.00 96.12 84 PRO A C 1
ATOM 613 O O . PRO A 1 84 ? 10.883 3.756 9.528 1.00 96.12 84 PRO A O 1
ATOM 616 N N . VAL A 1 85 ? 10.616 4.525 11.608 1.00 95.75 85 VAL A N 1
ATOM 617 C CA . VAL A 1 85 ? 11.586 5.629 11.548 1.00 95.75 85 VAL A CA 1
ATOM 618 C C . VAL A 1 85 ? 12.921 5.246 12.190 1.00 95.75 85 VAL A C 1
ATOM 620 O O . VAL A 1 85 ? 13.017 4.278 12.951 1.00 95.75 85 VAL A O 1
ATOM 623 N N . GLY A 1 86 ? 13.972 6.020 11.904 1.00 93.94 86 GLY A N 1
ATOM 624 C CA . GLY A 1 86 ? 15.301 5.813 12.491 1.00 93.94 86 GLY A CA 1
ATOM 625 C C . GLY A 1 86 ? 15.804 4.383 12.274 1.00 93.94 86 GLY A C 1
ATOM 626 O O . GLY A 1 86 ? 15.853 3.912 11.140 1.00 93.94 86 GLY A O 1
ATOM 627 N N . GLU A 1 87 ? 16.126 3.672 13.361 1.00 94.56 87 GLU A N 1
ATOM 628 C CA . GLU A 1 87 ? 16.618 2.285 13.313 1.00 94.56 87 GLU A CA 1
ATOM 629 C C . GLU A 1 87 ? 15.628 1.267 12.732 1.00 94.56 87 GLU A C 1
ATOM 631 O O . GLU A 1 87 ? 16.046 0.188 12.303 1.00 94.56 87 GLU A O 1
ATOM 636 N N . LEU A 1 88 ? 14.332 1.595 12.701 1.00 95.94 88 LEU A N 1
ATOM 637 C CA . LEU A 1 88 ? 13.287 0.731 12.153 1.00 95.94 88 LEU A CA 1
ATOM 638 C C . LEU A 1 88 ? 13.085 0.907 10.641 1.00 95.94 88 LEU A C 1
ATOM 640 O O . LEU A 1 88 ? 12.419 0.067 10.035 1.00 95.94 88 LEU A O 1
ATOM 644 N N . ARG A 1 89 ? 13.702 1.917 10.008 1.00 95.19 89 ARG A N 1
ATOM 645 C CA . ARG A 1 89 ? 13.657 2.061 8.546 1.00 95.19 89 ARG A CA 1
ATOM 646 C C . ARG A 1 89 ? 14.258 0.839 7.843 1.00 95.19 89 ARG A C 1
ATOM 648 O O . ARG A 1 89 ? 15.326 0.344 8.228 1.00 95.19 89 ARG A O 1
ATOM 655 N N . TRP A 1 90 ? 13.556 0.380 6.803 1.00 90.62 90 TRP A N 1
ATOM 656 C CA . TRP A 1 90 ? 13.829 -0.840 6.021 1.00 90.62 90 TRP A CA 1
ATOM 657 C C . TRP A 1 90 ? 13.927 -2.128 6.850 1.00 90.62 90 TRP A C 1
ATOM 659 O O . TRP A 1 90 ? 14.603 -3.077 6.453 1.00 90.62 90 TRP A O 1
ATOM 669 N N . ARG A 1 91 ? 13.268 -2.181 8.012 1.00 92.00 91 ARG A N 1
ATOM 670 C CA . ARG A 1 91 ? 13.102 -3.411 8.795 1.00 92.00 91 ARG A CA 1
ATOM 671 C C . ARG A 1 91 ? 11.638 -3.832 8.806 1.00 92.00 91 ARG A C 1
ATOM 673 O O . ARG A 1 91 ? 10.743 -3.010 8.628 1.00 92.00 91 ARG A O 1
ATOM 680 N N . SER A 1 92 ? 11.399 -5.112 9.079 1.00 93.00 92 SER A N 1
ATOM 681 C CA . SER A 1 92 ? 10.051 -5.615 9.338 1.00 93.00 92 SER A CA 1
ATOM 682 C C . SER A 1 92 ? 9.386 -4.831 10.479 1.00 93.00 92 SER A C 1
ATOM 684 O O . SER A 1 92 ? 10.067 -4.486 11.460 1.00 93.00 92 SER A O 1
ATOM 686 N N . PRO A 1 93 ? 8.069 -4.576 10.385 1.00 94.50 93 PRO A N 1
ATOM 687 C CA . PRO A 1 93 ? 7.336 -3.835 11.398 1.00 94.50 93 PRO A CA 1
ATOM 688 C C . PRO A 1 93 ? 7.444 -4.518 12.761 1.00 94.50 93 PRO A C 1
ATOM 690 O O . PRO A 1 93 ? 7.540 -5.743 12.878 1.00 94.50 93 PRO A O 1
ATOM 693 N N . ARG A 1 94 ? 7.438 -3.705 13.818 1.00 93.88 94 ARG A N 1
ATOM 694 C CA . ARG A 1 94 ? 7.456 -4.182 15.205 1.00 93.88 94 ARG A CA 1
ATOM 695 C C . ARG A 1 94 ? 6.109 -3.914 15.867 1.00 93.88 94 ARG A C 1
ATOM 697 O O . ARG A 1 94 ? 5.509 -2.890 15.551 1.00 93.88 94 ARG A O 1
ATOM 704 N N . PRO A 1 95 ? 5.656 -4.778 16.795 1.00 91.44 95 PRO A N 1
ATOM 705 C CA . PRO A 1 95 ? 4.405 -4.572 17.518 1.00 91.44 95 PRO A CA 1
ATOM 706 C C . PRO A 1 95 ? 4.318 -3.170 18.144 1.00 91.44 95 PRO A C 1
ATOM 708 O O . PRO A 1 95 ? 5.325 -2.707 18.687 1.00 91.44 95 PRO A O 1
ATOM 711 N N . PRO A 1 96 ? 3.154 -2.502 18.082 1.00 89.25 96 PRO A N 1
ATOM 712 C CA . PRO A 1 96 ? 2.997 -1.103 18.467 1.00 89.25 96 PRO A CA 1
ATOM 713 C C . PRO A 1 96 ? 3.263 -0.911 19.959 1.00 89.25 96 PRO A C 1
ATOM 715 O O . PRO A 1 96 ? 3.001 -1.796 20.772 1.00 89.25 96 PRO A O 1
ATOM 718 N N . THR A 1 97 ? 3.771 0.258 20.334 1.00 82.12 97 THR A N 1
ATOM 719 C CA . THR A 1 97 ? 3.929 0.650 21.739 1.00 82.12 97 THR A CA 1
ATOM 720 C C . THR A 1 97 ? 2.792 1.579 22.124 1.00 82.12 97 THR A C 1
ATOM 722 O O . THR A 1 97 ? 2.662 2.644 21.531 1.00 82.12 97 THR A O 1
ATOM 725 N N . TYR A 1 98 ? 2.004 1.195 23.123 1.00 78.81 98 TYR A N 1
ATOM 726 C CA . TYR A 1 98 ? 0.976 2.056 23.706 1.00 78.81 98 TYR A CA 1
ATOM 727 C C . TYR A 1 98 ? 1.515 2.672 24.987 1.00 78.81 98 TYR A C 1
ATOM 729 O O . TYR A 1 98 ? 2.118 1.947 25.788 1.00 78.81 98 TYR A O 1
ATOM 737 N N . ASP A 1 99 ? 1.283 3.971 25.194 1.00 69.50 99 ASP A N 1
ATOM 738 C CA . ASP A 1 99 ? 1.642 4.601 26.461 1.00 69.50 99 ASP A CA 1
ATOM 739 C C . ASP A 1 99 ? 0.971 3.827 27.608 1.00 69.50 99 ASP A C 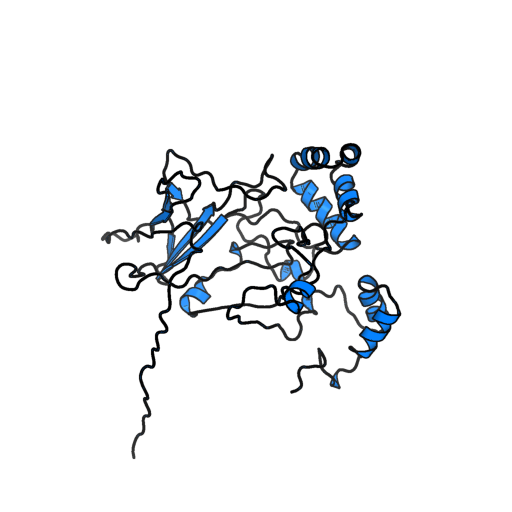1
ATOM 741 O O . ASP A 1 99 ? -0.222 3.503 27.602 1.00 69.50 99 ASP A O 1
ATOM 745 N N . VAL A 1 100 ? 1.803 3.421 28.560 1.00 56.09 100 VAL A N 1
ATOM 746 C CA . VAL A 1 100 ? 1.409 2.640 29.731 1.00 56.09 100 VAL A CA 1
ATOM 747 C C . VAL A 1 100 ? 0.669 3.474 30.768 1.00 56.09 100 VAL A C 1
ATOM 749 O O . VAL A 1 100 ? 0.089 2.905 31.683 1.00 56.09 100 VAL A O 1
ATOM 752 N N . ARG A 1 101 ? 0.708 4.805 30.653 1.00 60.03 101 ARG A N 1
ATOM 753 C CA . ARG A 1 101 ? 0.125 5.720 31.640 1.00 60.03 101 ARG A CA 1
ATOM 754 C C . ARG A 1 101 ? -1.312 6.107 31.341 1.00 60.03 101 ARG A C 1
ATOM 756 O O . ARG A 1 101 ? -2.034 6.444 32.272 1.00 60.03 101 ARG A O 1
ATOM 763 N N . GLU A 1 102 ? -1.715 6.073 30.076 1.00 68.19 102 GLU A N 1
ATOM 764 C CA . GLU A 1 102 ? -3.023 6.589 29.666 1.00 68.19 102 GLU A CA 1
ATOM 765 C C . GLU A 1 102 ? -4.029 5.483 29.339 1.00 68.19 102 GLU A C 1
ATOM 767 O O . GLU A 1 102 ? -5.224 5.765 29.286 1.00 68.19 102 GLU A O 1
ATOM 772 N N . ASP A 1 103 ? -3.579 4.232 29.137 1.00 77.38 103 ASP A N 1
ATOM 773 C CA . ASP A 1 103 ? -4.402 3.067 28.746 1.00 77.38 103 ASP A CA 1
ATOM 774 C C . ASP A 1 103 ? -5.387 3.362 27.600 1.00 77.38 103 ASP A C 1
ATOM 776 O O . ASP A 1 103 ? -6.369 2.648 27.411 1.00 77.38 103 ASP A O 1
ATOM 780 N N . THR A 1 104 ? -5.150 4.436 26.845 1.00 87.75 104 THR A N 1
ATOM 781 C CA . THR A 1 104 ? -6.140 5.054 25.972 1.00 87.75 104 THR A CA 1
ATOM 782 C C . THR A 1 104 ? -5.469 5.508 24.684 1.00 87.75 104 THR A C 1
ATOM 784 O O . THR A 1 104 ? -4.424 6.149 24.708 1.00 87.75 104 THR A O 1
ATOM 787 N N . VAL A 1 105 ? -6.090 5.183 23.556 1.00 90.31 105 VAL A N 1
ATOM 788 C CA . VAL A 1 105 ? -5.755 5.689 22.225 1.00 90.31 105 VAL A CA 1
ATOM 789 C C . VAL A 1 105 ? -6.924 6.538 21.751 1.00 90.31 105 VAL A C 1
ATOM 791 O O . VAL A 1 105 ? -8.054 6.051 21.696 1.00 90.31 105 VAL A O 1
ATOM 794 N N . ILE A 1 106 ? -6.656 7.794 21.403 1.00 92.81 106 ILE A N 1
ATOM 795 C CA . ILE A 1 106 ? -7.638 8.673 20.765 1.00 92.81 106 ILE A CA 1
ATOM 796 C C . ILE A 1 106 ? -7.578 8.416 19.259 1.00 92.81 106 ILE A C 1
ATOM 798 O O . ILE A 1 106 ? -6.632 8.822 18.593 1.00 92.81 106 ILE A O 1
ATOM 802 N N . ALA A 1 107 ? -8.564 7.686 18.745 1.00 93.75 107 ALA A N 1
ATOM 803 C CA . ALA A 1 107 ? -8.648 7.219 17.367 1.00 93.75 107 ALA A CA 1
ATOM 804 C C . ALA A 1 107 ? -9.756 7.965 16.607 1.00 93.75 107 ALA A C 1
ATOM 806 O O . ALA A 1 107 ? -10.732 7.375 16.139 1.00 93.75 107 ALA A O 1
ATOM 807 N N . GLN A 1 108 ? -9.635 9.289 16.547 1.00 93.88 108 GLN A N 1
ATOM 808 C CA . GLN A 1 108 ? -10.660 10.185 15.996 1.00 93.88 108 GLN A CA 1
ATOM 809 C C . GLN A 1 108 ? -10.195 10.909 14.725 1.00 93.88 108 GLN A C 1
ATOM 811 O O . GLN A 1 108 ? -10.990 11.584 14.074 1.00 93.88 108 GLN A O 1
ATOM 816 N N . GLU A 1 109 ? -8.929 10.735 14.343 1.00 92.38 109 GLU A N 1
ATOM 817 C CA . GLU A 1 109 ? -8.312 11.397 13.197 1.00 92.38 109 GLU A CA 1
ATOM 818 C C . GLU A 1 109 ? -7.642 10.381 12.273 1.00 92.38 109 GLU A C 1
ATOM 820 O O . GLU A 1 109 ? -7.086 9.373 12.707 1.00 92.38 109 GLU A O 1
ATOM 825 N N . TRP A 1 110 ? -7.691 10.651 10.971 1.00 92.19 110 TRP A N 1
ATOM 826 C CA . TRP A 1 110 ? -6.959 9.854 9.995 1.00 92.19 110 TRP A CA 1
ATOM 827 C C . TRP A 1 110 ? -5.454 10.053 10.153 1.00 92.19 110 TRP A C 1
ATOM 829 O O . TRP A 1 110 ? -4.972 11.173 10.325 1.00 92.19 110 TRP A O 1
ATOM 839 N N . SER A 1 111 ? -4.709 8.962 9.997 1.00 91.62 111 SER A N 1
ATOM 840 C CA . SER A 1 111 ? -3.255 9.014 9.900 1.00 91.62 111 SER A CA 1
ATOM 841 C C . SER A 1 111 ? -2.792 9.651 8.582 1.00 91.62 111 SER A C 1
ATOM 843 O O . SER A 1 111 ? -3.507 9.571 7.572 1.00 91.62 111 SER A O 1
ATOM 845 N N . PRO A 1 112 ? -1.572 10.216 8.544 1.00 93.56 112 PRO A N 1
ATOM 846 C CA . PRO A 1 112 ? -0.944 10.610 7.288 1.00 93.56 112 PRO A CA 1
ATOM 847 C C . PRO A 1 112 ? -0.762 9.401 6.358 1.00 93.56 112 PRO A C 1
ATOM 849 O O . PRO A 1 112 ? -0.694 8.248 6.800 1.00 93.56 112 PRO A O 1
ATOM 852 N N . ALA A 1 113 ? -0.660 9.667 5.057 1.00 92.56 113 ALA A N 1
ATOM 853 C CA . ALA A 1 113 ? -0.179 8.687 4.093 1.00 92.56 113 ALA A CA 1
ATOM 854 C C . ALA A 1 113 ? 1.282 8.317 4.394 1.00 92.56 113 ALA A C 1
ATOM 856 O O . ALA A 1 113 ? 2.042 9.114 4.958 1.00 92.56 113 ALA A O 1
ATOM 857 N N . CYS A 1 114 ? 1.700 7.118 3.990 1.00 93.69 114 CYS A N 1
ATOM 858 C CA . CYS A 1 114 ? 3.118 6.781 4.036 1.00 93.69 114 CYS A CA 1
ATOM 859 C C . CYS A 1 114 ? 3.905 7.690 3.099 1.00 93.69 114 CYS A C 1
ATOM 861 O O . CYS A 1 114 ? 3.440 8.015 2.013 1.00 93.69 114 CYS A O 1
ATOM 863 N N . ALA A 1 115 ? 5.102 8.099 3.512 1.00 92.19 115 ALA A N 1
ATOM 864 C CA . ALA A 1 115 ? 5.971 8.901 2.667 1.00 92.19 115 ALA A CA 1
ATOM 865 C C . ALA A 1 115 ? 6.260 8.180 1.342 1.00 92.19 115 ALA A C 1
ATOM 867 O O . ALA A 1 115 ? 6.906 7.132 1.314 1.00 92.19 115 ALA A O 1
ATOM 868 N N . HIS A 1 116 ? 5.787 8.765 0.248 1.00 87.19 116 HIS A N 1
ATOM 869 C CA . HIS A 1 116 ? 5.993 8.263 -1.098 1.00 87.19 116 HIS A CA 1
ATOM 870 C C . HIS A 1 116 ? 6.241 9.411 -2.069 1.00 87.19 116 HIS A C 1
ATOM 872 O O . HIS A 1 116 ? 5.795 10.542 -1.866 1.00 87.19 116 HIS A O 1
ATOM 878 N N . ALA A 1 117 ? 6.952 9.127 -3.157 1.00 75.81 117 ALA A N 1
ATOM 879 C CA . ALA A 1 117 ? 7.101 10.098 -4.224 1.00 75.81 117 ALA A CA 1
ATOM 880 C C . ALA A 1 117 ? 5.723 10.410 -4.826 1.00 75.81 117 ALA A C 1
ATOM 882 O O . ALA A 1 117 ? 4.894 9.516 -5.012 1.00 75.81 117 ALA A O 1
ATOM 883 N N . ALA A 1 118 ? 5.471 11.679 -5.141 1.00 62.47 118 ALA A N 1
ATOM 884 C CA . ALA A 1 118 ? 4.362 12.007 -6.022 1.00 62.47 118 ALA A CA 1
ATOM 885 C C . ALA A 1 118 ? 4.649 11.390 -7.398 1.00 62.47 118 ALA A C 1
ATOM 887 O O . ALA A 1 118 ? 5.792 11.419 -7.867 1.00 62.47 118 ALA A O 1
ATOM 888 N N . PHE A 1 119 ? 3.624 10.842 -8.055 1.00 61.34 119 PHE A N 1
ATOM 889 C CA . PHE A 1 119 ? 3.751 10.539 -9.477 1.00 61.34 119 PHE A CA 1
ATOM 890 C C . PHE A 1 119 ? 4.194 11.821 -10.205 1.00 61.34 119 PHE A C 1
ATOM 892 O O . PHE A 1 119 ? 3.693 12.897 -9.856 1.00 61.34 119 PHE A O 1
ATOM 899 N N . PRO A 1 120 ? 5.133 11.738 -11.170 1.00 55.47 120 PRO A N 1
ATOM 900 C CA . PRO A 1 120 ? 5.507 12.887 -11.988 1.00 55.47 120 PRO A CA 1
ATOM 901 C C . PRO A 1 120 ? 4.251 13.583 -12.518 1.00 55.47 120 PRO A C 1
ATOM 903 O O . PRO A 1 120 ? 3.288 12.896 -12.865 1.00 55.47 120 PRO A O 1
ATOM 906 N N . GLU A 1 121 ? 4.254 14.920 -12.557 1.00 47.34 121 GLU A N 1
ATOM 907 C CA . GLU A 1 121 ? 3.099 15.703 -13.009 1.00 47.34 121 GLU A CA 1
ATOM 908 C C . GLU A 1 121 ? 2.546 15.150 -14.332 1.00 47.34 121 GLU A C 1
ATOM 910 O O . GLU A 1 121 ? 3.243 15.096 -15.346 1.00 47.34 121 GLU A O 1
ATOM 915 N N . GLY A 1 122 ? 1.290 14.704 -14.302 1.00 52.88 122 GLY A N 1
ATOM 916 C CA . GLY A 1 122 ? 0.633 14.042 -15.423 1.00 52.88 122 GLY A CA 1
ATOM 917 C C . GLY A 1 122 ? -0.814 13.685 -15.090 1.00 52.88 122 GLY A C 1
ATOM 918 O O . GLY A 1 122 ? -1.302 13.965 -13.995 1.00 52.88 122 GLY A O 1
ATOM 919 N N . ASP A 1 123 ? -1.526 13.067 -16.030 1.00 51.38 123 ASP A N 1
ATOM 920 C CA . ASP A 1 123 ? -2.964 12.818 -15.869 1.00 51.38 123 ASP A CA 1
ATOM 921 C C . ASP A 1 123 ? -3.281 11.922 -14.657 1.00 51.38 123 ASP A C 1
ATOM 923 O O . ASP A 1 123 ? -4.224 12.198 -13.916 1.00 51.38 123 ASP A O 1
ATOM 927 N N . LEU A 1 124 ? -2.438 10.930 -14.349 1.00 57.62 124 LEU A N 1
ATOM 928 C CA . LEU A 1 124 ? -2.642 10.031 -13.205 1.00 57.62 124 LEU A CA 1
ATOM 929 C C . LEU A 1 124 ? -2.608 10.735 -11.839 1.00 57.62 124 LEU A C 1
ATOM 931 O O . LEU A 1 124 ? -3.387 10.370 -10.959 1.00 57.62 124 LEU A O 1
ATOM 935 N N . SER A 1 125 ? -1.762 11.757 -11.658 1.00 56.47 125 SER A N 1
ATOM 936 C CA . SER A 1 125 ? -1.709 12.522 -10.402 1.00 56.47 125 SER A CA 1
ATOM 937 C C . SER A 1 125 ? -2.916 13.452 -10.229 1.00 56.47 125 SER A C 1
ATOM 939 O O . SER A 1 125 ? -3.184 13.904 -9.121 1.00 56.47 125 SER A O 1
ATOM 941 N N . ARG A 1 126 ? -3.649 13.751 -11.315 1.00 57.56 126 ARG A N 1
ATOM 942 C CA . ARG A 1 126 ? -4.920 14.499 -11.285 1.00 57.56 126 ARG A CA 1
ATOM 943 C C . ARG A 1 126 ? -6.131 13.596 -11.068 1.00 57.56 126 ARG A C 1
ATOM 945 O O . ARG A 1 126 ? -7.127 14.046 -10.511 1.00 57.56 126 ARG A O 1
ATOM 952 N N . LEU A 1 127 ? -6.054 12.352 -11.536 1.00 59.47 127 LEU A N 1
ATOM 953 C CA . LEU A 1 127 ? -7.122 11.357 -11.421 1.00 59.47 127 LEU A CA 1
ATOM 954 C C . LEU A 1 127 ? -7.226 10.760 -10.012 1.00 59.47 127 LEU A C 1
ATOM 956 O O . LEU A 1 127 ? -8.326 10.410 -9.588 1.00 59.47 127 LEU A O 1
ATOM 960 N N . PHE A 1 128 ? -6.113 10.673 -9.280 1.00 65.25 128 PHE A N 1
ATOM 961 C CA . PHE A 1 128 ? -6.080 10.074 -7.950 1.00 65.25 128 PHE A CA 1
ATOM 962 C C . PHE A 1 128 ? -5.313 10.951 -6.960 1.00 65.25 128 PHE A C 1
ATOM 964 O O . PHE A 1 128 ? -4.103 11.142 -7.088 1.00 65.25 128 PHE A O 1
ATOM 971 N N . ASP A 1 129 ? -6.010 11.436 -5.931 1.00 72.88 129 ASP A N 1
ATOM 972 C CA . ASP A 1 129 ? -5.356 11.974 -4.740 1.00 72.88 129 ASP A CA 1
ATOM 973 C C . ASP A 1 129 ? -4.726 10.804 -3.976 1.00 72.88 129 ASP A C 1
ATOM 975 O O . ASP A 1 129 ? -5.427 10.023 -3.343 1.00 72.88 129 ASP A O 1
ATOM 979 N N . MET A 1 130 ? -3.409 10.630 -4.100 1.00 76.56 130 MET A N 1
ATOM 980 C CA . MET A 1 130 ? -2.683 9.530 -3.450 1.00 76.56 130 MET A CA 1
ATOM 981 C C . MET A 1 130 ? -2.174 9.892 -2.051 1.00 76.56 130 MET A C 1
ATOM 983 O O . MET A 1 130 ? -1.796 8.998 -1.302 1.00 76.56 130 MET A O 1
ATOM 987 N N . ILE A 1 131 ? -2.165 11.183 -1.704 1.00 79.00 131 ILE A N 1
ATOM 988 C CA . ILE A 1 131 ? -1.684 11.697 -0.413 1.00 79.00 131 ILE A CA 1
ATOM 989 C C . ILE A 1 131 ? -2.857 11.840 0.566 1.00 79.00 131 ILE A C 1
ATOM 991 O O . ILE A 1 131 ? -2.708 11.647 1.775 1.00 79.00 131 ILE A O 1
ATOM 995 N N . GLY A 1 132 ? -4.044 12.151 0.048 1.00 76.75 132 GLY A N 1
ATOM 996 C CA . GLY A 1 132 ? -5.202 12.489 0.853 1.00 76.75 132 GLY A CA 1
ATOM 997 C C . GLY A 1 132 ? -5.042 13.847 1.540 1.00 76.75 132 GLY A C 1
ATOM 998 O O . GLY A 1 132 ? -4.091 14.604 1.339 1.00 76.75 132 GLY A O 1
ATOM 999 N N . LYS A 1 133 ? -5.979 14.152 2.438 1.00 82.31 133 LYS A N 1
ATOM 1000 C CA . LYS A 1 133 ? -6.039 15.444 3.146 1.00 82.31 133 LYS A CA 1
ATOM 1001 C C . LYS A 1 133 ? -5.105 15.544 4.357 1.00 82.31 133 LYS A C 1
ATOM 1003 O O . LYS A 1 133 ? -5.036 16.598 4.980 1.00 82.31 133 LYS A O 1
ATOM 1008 N N . HIS A 1 134 ? -4.415 14.457 4.697 1.00 87.12 134 HIS A N 1
ATOM 1009 C CA . HIS A 1 134 ? -3.687 14.302 5.963 1.00 87.12 134 HIS A CA 1
ATOM 1010 C C . HIS A 1 134 ? -2.161 14.352 5.798 1.00 87.12 134 HIS A C 1
ATOM 1012 O O . HIS A 1 134 ? -1.428 14.130 6.757 1.00 87.12 134 HIS A O 1
ATOM 1018 N N . GLY A 1 135 ? -1.675 14.683 4.597 1.00 89.56 135 GLY A N 1
ATOM 1019 C CA . GLY A 1 135 ? -0.246 14.790 4.307 1.00 89.56 135 GLY A CA 1
ATOM 1020 C C . GLY A 1 135 ? 0.475 13.440 4.315 1.00 89.56 135 GLY A C 1
ATOM 1021 O O . GLY A 1 135 ? -0.152 12.382 4.302 1.00 89.56 135 GLY A O 1
ATOM 1022 N N . MET A 1 136 ? 1.808 13.490 4.320 1.00 91.31 136 MET A N 1
ATOM 1023 C CA . MET A 1 136 ? 2.676 12.310 4.328 1.00 91.31 136 MET A CA 1
ATOM 1024 C C . MET A 1 136 ? 3.625 12.325 5.521 1.00 91.31 136 MET A C 1
ATOM 1026 O O . MET A 1 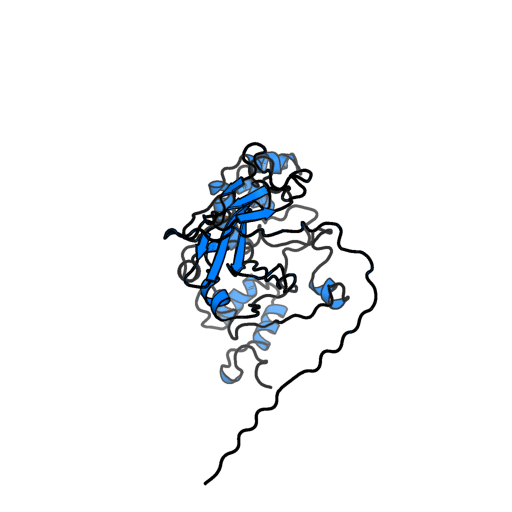136 ? 4.142 13.379 5.894 1.00 91.31 136 MET A O 1
ATOM 1030 N N . ALA A 1 137 ? 3.913 11.146 6.064 1.00 94.31 137 ALA A N 1
ATOM 1031 C CA . ALA A 1 137 ? 4.947 10.955 7.073 1.00 94.31 137 ALA A CA 1
ATOM 1032 C C . ALA A 1 137 ? 5.557 9.548 6.983 1.00 94.31 137 ALA A C 1
ATOM 1034 O O . ALA A 1 137 ? 4.954 8.617 6.451 1.00 94.31 137 ALA A O 1
ATOM 1035 N N . GLU A 1 138 ? 6.771 9.380 7.515 1.00 95.62 138 GLU A N 1
ATOM 1036 C CA . GLU A 1 138 ? 7.352 8.042 7.706 1.00 95.62 138 GLU A CA 1
ATOM 1037 C C . GLU A 1 138 ? 6.625 7.275 8.827 1.00 95.62 138 GLU A C 1
ATOM 1039 O O . GLU A 1 138 ? 6.546 6.050 8.788 1.00 95.62 138 GLU A O 1
ATOM 1044 N N . ASP A 1 139 ? 6.052 7.984 9.805 1.00 95.88 139 ASP A N 1
ATOM 1045 C CA . ASP A 1 139 ? 5.133 7.409 10.786 1.00 95.88 139 ASP A CA 1
ATOM 1046 C C . ASP A 1 139 ? 3.717 7.297 10.199 1.00 95.88 139 ASP A C 1
ATOM 1048 O O . ASP A 1 139 ? 2.941 8.249 10.233 1.00 95.88 139 ASP A O 1
ATOM 1052 N N . CYS A 1 140 ? 3.414 6.150 9.588 1.00 95.31 140 CYS A N 1
ATOM 1053 C CA . CYS A 1 140 ? 2.182 5.934 8.821 1.00 95.31 140 CYS A CA 1
ATOM 1054 C C . CYS A 1 140 ? 1.511 4.566 9.058 1.00 95.31 140 CYS A C 1
ATOM 1056 O O . CYS A 1 140 ? 0.555 4.216 8.364 1.00 95.31 140 CYS A O 1
ATOM 1058 N N . LEU A 1 141 ? 1.986 3.759 10.016 1.00 95.62 141 LEU A N 1
ATOM 1059 C CA . LEU A 1 141 ? 1.502 2.385 10.227 1.00 95.62 141 LEU A CA 1
ATOM 1060 C C . LEU A 1 141 ? 0.269 2.329 11.144 1.00 95.62 141 LEU A C 1
ATOM 1062 O O . LEU A 1 141 ? 0.326 1.866 12.290 1.00 95.62 141 LEU A O 1
ATOM 1066 N N . TYR A 1 142 ? -0.866 2.760 10.592 1.00 94.75 142 TYR A N 1
ATOM 1067 C CA . TYR A 1 142 ? -2.149 2.836 11.287 1.00 94.75 142 TYR A CA 1
ATOM 1068 C C . TYR A 1 142 ? -3.274 2.087 10.562 1.00 94.75 142 TYR A C 1
ATOM 1070 O O . TYR A 1 142 ? -3.246 1.887 9.348 1.00 94.75 142 TYR A O 1
ATOM 1078 N N . LEU A 1 143 ? -4.271 1.663 11.336 1.00 93.31 143 LEU A N 1
ATOM 1079 C CA . LEU A 1 143 ? -5.511 1.053 10.870 1.00 93.31 143 LEU A CA 1
ATOM 1080 C C . LEU A 1 143 ? -6.688 1.987 11.128 1.00 93.31 143 LEU A C 1
ATOM 1082 O O . LEU A 1 143 ? -6.698 2.760 12.085 1.00 93.31 143 LEU A O 1
ATOM 1086 N N . ASN A 1 144 ? -7.711 1.839 10.294 1.00 93.00 144 ASN A N 1
ATOM 1087 C CA . ASN A 1 144 ? -8.993 2.506 10.451 1.00 93.00 144 ASN A CA 1
ATOM 1088 C C . ASN A 1 144 ? -10.076 1.427 10.525 1.00 93.00 144 ASN A C 1
ATOM 1090 O O . ASN A 1 144 ? -10.093 0.512 9.700 1.00 93.00 144 ASN A O 1
ATOM 1094 N N . VAL A 1 145 ? -10.948 1.508 11.526 1.00 91.94 145 VAL A N 1
ATOM 1095 C CA . VAL A 1 145 ? -11.992 0.513 11.790 1.00 91.94 145 VAL A CA 1
ATOM 1096 C C . VAL A 1 145 ? -13.346 1.199 11.779 1.00 91.94 145 VAL A C 1
ATOM 1098 O O . VAL A 1 145 ? -13.528 2.222 12.428 1.00 91.94 145 VAL A O 1
ATOM 1101 N N . PHE A 1 146 ? -14.303 0.603 11.075 1.00 89.56 146 PHE A N 1
ATOM 1102 C CA . PHE A 1 146 ? -15.682 1.070 11.017 1.00 89.56 146 PHE A CA 1
ATOM 1103 C C . PHE A 1 146 ? -16.601 -0.068 11.451 1.00 89.56 146 PHE A C 1
ATOM 1105 O O . PHE A 1 146 ? -16.462 -1.193 10.969 1.00 89.56 146 PHE A O 1
ATOM 1112 N N . THR A 1 147 ? -17.525 0.204 12.367 1.00 86.69 147 THR A N 1
ATOM 1113 C CA . THR A 1 147 ? -18.419 -0.812 12.944 1.00 86.69 147 THR A CA 1
ATOM 1114 C C . THR A 1 147 ? -19.806 -0.224 13.205 1.00 86.69 147 THR A C 1
ATOM 1116 O O . THR A 1 147 ? -19.893 0.963 13.493 1.00 86.69 147 THR A O 1
ATOM 1119 N N . PRO A 1 148 ? -20.916 -0.976 13.098 1.00 85.00 148 PRO A N 1
ATOM 1120 C CA . PRO A 1 148 ? -22.240 -0.424 13.383 1.00 85.00 148 PRO A CA 1
ATOM 1121 C C . PRO A 1 148 ? -22.362 0.053 14.843 1.00 85.00 148 PRO A C 1
ATOM 1123 O O . PRO A 1 148 ? -22.100 -0.728 15.759 1.00 85.00 148 PRO A O 1
ATOM 1126 N N . SER A 1 149 ? -22.868 1.272 15.076 1.00 78.94 149 SER A N 1
ATOM 1127 C CA . SER A 1 149 ? -22.953 1.903 16.415 1.00 78.94 149 SER A CA 1
ATOM 1128 C C . SER A 1 149 ? -23.830 1.153 17.424 1.00 78.94 149 SER A C 1
ATOM 1130 O O . SER A 1 149 ? -23.840 1.447 18.616 1.00 78.94 149 SER A O 1
ATOM 1132 N N . LYS A 1 150 ? -24.654 0.216 16.943 1.00 66.69 150 LYS A N 1
ATOM 1133 C CA . LYS A 1 150 ? -25.618 -0.559 17.740 1.00 66.69 150 LYS A CA 1
ATOM 1134 C C . LYS A 1 150 ? -25.500 -2.061 17.507 1.00 66.69 150 LYS A C 1
ATOM 1136 O O . LYS A 1 150 ? -26.484 -2.773 17.698 1.00 66.69 150 LYS A O 1
ATOM 1141 N N . ALA A 1 151 ? -24.354 -2.546 17.024 1.00 56.84 151 ALA A N 1
ATOM 1142 C CA . ALA A 1 151 ? -24.176 -3.971 16.774 1.00 56.84 151 ALA A CA 1
ATOM 1143 C C . ALA A 1 151 ? -24.493 -4.777 18.054 1.00 56.84 151 ALA A C 1
ATOM 1145 O O . ALA A 1 151 ? -23.812 -4.596 19.066 1.00 56.84 151 ALA A O 1
ATOM 1146 N N . PRO A 1 152 ? -25.511 -5.661 18.049 1.00 49.88 152 PRO A N 1
ATOM 1147 C CA . PRO A 1 152 ? -25.860 -6.464 19.211 1.00 49.88 152 PRO A CA 1
ATOM 1148 C C . PRO A 1 152 ? -24.882 -7.638 19.306 1.00 49.88 152 PRO A C 1
ATOM 1150 O O . PRO A 1 152 ? -25.224 -8.778 18.991 1.00 49.88 152 PRO A O 1
ATOM 1153 N N . LEU A 1 153 ? -23.643 -7.365 19.717 1.00 53.09 153 LEU A N 1
ATOM 1154 C CA . LEU A 1 153 ? -22.653 -8.416 19.970 1.00 53.09 153 LEU A CA 1
ATOM 1155 C C . LEU A 1 153 ? -23.087 -9.334 21.123 1.00 53.09 153 LEU A C 1
ATOM 1157 O O . LEU A 1 153 ? -22.678 -10.489 21.159 1.00 53.09 153 LEU A O 1
ATOM 1161 N N . GLU A 1 154 ? -23.973 -8.867 22.010 1.00 51.84 154 GLU A N 1
ATOM 1162 C CA . GLU A 1 154 ? -24.477 -9.668 23.131 1.00 51.84 154 GLU A CA 1
ATOM 1163 C C . GLU A 1 154 ? -25.428 -10.804 22.708 1.00 51.84 154 GLU A C 1
ATOM 1165 O O . GLU A 1 154 ? -25.535 -11.779 23.442 1.00 51.84 154 GLU A O 1
ATOM 1170 N N . ASN A 1 155 ? -26.074 -10.737 21.528 1.00 52.81 155 ASN A N 1
ATOM 1171 C CA . ASN A 1 155 ? -27.061 -11.750 21.101 1.00 52.81 155 ASN A CA 1
ATOM 1172 C C . ASN A 1 155 ? -26.869 -12.328 19.682 1.00 52.81 155 ASN A C 1
ATOM 1174 O O . ASN A 1 155 ? -27.453 -13.369 19.391 1.00 52.81 155 ASN A O 1
ATOM 1178 N N . ASN A 1 156 ? -26.067 -11.709 18.801 1.00 60.00 156 ASN A N 1
ATOM 1179 C CA . ASN A 1 156 ? -25.931 -12.138 17.394 1.00 60.00 156 ASN A CA 1
ATOM 1180 C C . ASN A 1 156 ? -24.541 -12.682 17.003 1.00 60.00 156 ASN A C 1
ATOM 1182 O O . ASN A 1 156 ? -24.338 -13.029 15.839 1.00 60.00 156 ASN A O 1
ATOM 1186 N N . GLY A 1 157 ? -23.603 -12.803 17.949 1.00 69.56 157 GLY A N 1
ATOM 1187 C CA . GLY A 1 157 ? -22.259 -13.327 17.680 1.00 69.56 157 GLY A CA 1
ATOM 1188 C C . GLY A 1 157 ? -21.348 -12.357 16.904 1.00 69.56 157 GLY A C 1
ATOM 1189 O O . GLY A 1 157 ? -21.719 -11.203 16.673 1.00 69.56 157 GLY A O 1
ATOM 1190 N N . PRO A 1 158 ? -20.125 -12.790 16.539 1.00 76.00 158 PRO A N 1
ATOM 1191 C CA . PRO A 1 158 ? -19.153 -11.949 15.843 1.00 76.00 158 PRO A CA 1
ATOM 1192 C C . PRO A 1 158 ? -19.639 -11.548 14.444 1.00 76.00 158 PRO A C 1
ATOM 1194 O O . PRO A 1 158 ? -20.198 -12.360 13.705 1.00 76.00 158 PRO A O 1
ATOM 1197 N N . LEU A 1 159 ? -19.386 -10.293 14.066 1.00 79.69 159 LEU A N 1
ATOM 1198 C CA . LEU A 1 159 ? -19.692 -9.784 12.730 1.00 79.69 159 LEU A CA 1
ATOM 1199 C C . LEU A 1 159 ? -18.637 -10.234 11.702 1.00 79.69 159 LEU A C 1
ATOM 1201 O O . LEU A 1 159 ? -17.459 -10.357 12.050 1.00 79.69 159 LEU A O 1
ATOM 1205 N N . PRO A 1 160 ? -19.018 -10.418 10.423 1.00 80.88 160 PRO A N 1
ATOM 1206 C CA . PRO A 1 160 ? -18.053 -10.549 9.338 1.00 80.88 160 PRO A CA 1
ATOM 1207 C C . PRO A 1 160 ? -17.151 -9.312 9.247 1.00 80.88 160 PRO A C 1
ATOM 1209 O O . PRO A 1 160 ? -17.633 -8.182 9.318 1.00 80.88 160 PRO A O 1
ATOM 1212 N N . VAL A 1 161 ? -15.850 -9.529 9.043 1.00 83.38 161 VAL A N 1
ATOM 1213 C CA . VAL A 1 161 ? -14.859 -8.457 8.881 1.00 83.38 161 VAL A CA 1
ATOM 1214 C C . VAL A 1 161 ? -14.435 -8.378 7.422 1.00 83.38 161 VAL A C 1
ATOM 1216 O O . VAL A 1 161 ? -13.998 -9.370 6.839 1.00 83.38 161 VAL A O 1
ATOM 1219 N N . MET A 1 162 ? -14.533 -7.183 6.847 1.00 83.75 162 MET A N 1
ATOM 1220 C CA . MET A 1 162 ? -13.955 -6.865 5.547 1.00 83.75 162 MET A CA 1
ATOM 1221 C C . MET A 1 162 ? -12.691 -6.034 5.765 1.00 83.75 162 MET A C 1
ATOM 1223 O O . MET A 1 162 ? -12.742 -4.988 6.408 1.00 83.75 162 MET A O 1
ATOM 1227 N N . VAL A 1 163 ? -11.563 -6.496 5.227 1.00 85.88 163 VAL A N 1
ATOM 1228 C CA . VAL A 1 163 ? -10.282 -5.782 5.298 1.00 85.88 163 VAL A CA 1
ATOM 1229 C C . VAL A 1 163 ? -9.977 -5.191 3.929 1.00 85.88 163 VAL A C 1
ATOM 1231 O O . VAL A 1 163 ? -9.896 -5.922 2.943 1.00 85.88 163 VAL A O 1
ATOM 1234 N N . TRP A 1 164 ? -9.806 -3.872 3.876 1.00 85.56 164 TRP A N 1
ATOM 1235 C CA . TRP A 1 164 ? -9.385 -3.167 2.670 1.00 85.56 164 TRP A CA 1
ATOM 1236 C C . TRP A 1 164 ? -7.877 -2.921 2.696 1.00 85.56 164 TRP A C 1
ATOM 1238 O O . TRP A 1 164 ? -7.348 -2.384 3.668 1.00 85.56 164 TRP A O 1
ATOM 1248 N N . VAL A 1 165 ? -7.198 -3.296 1.614 1.00 86.19 165 VAL A N 1
ATOM 1249 C CA . VAL A 1 165 ? -5.779 -3.008 1.384 1.00 86.19 165 VAL A CA 1
ATOM 1250 C C . VAL A 1 165 ? -5.708 -2.158 0.124 1.00 86.19 165 VAL A C 1
ATOM 1252 O O . VAL A 1 165 ? -6.099 -2.616 -0.949 1.00 86.19 165 VAL A O 1
ATOM 1255 N N . TYR A 1 166 ? -5.267 -0.908 0.257 1.00 86.12 166 TYR A N 1
ATOM 1256 C CA . TYR A 1 166 ? -5.202 0.014 -0.875 1.00 86.12 166 TYR A CA 1
ATOM 1257 C C . TYR A 1 166 ? -4.133 -0.418 -1.896 1.00 86.12 166 TYR A C 1
ATOM 1259 O O . TYR A 1 166 ? -3.164 -1.097 -1.559 1.00 86.12 166 TYR A O 1
ATOM 1267 N N . GLY A 1 167 ? -4.346 -0.044 -3.162 1.00 80.38 167 GLY A N 1
ATOM 1268 C CA . GLY A 1 167 ? -3.482 -0.388 -4.297 1.00 80.38 167 GLY A CA 1
ATOM 1269 C C . GLY A 1 167 ? -2.390 0.649 -4.584 1.00 80.38 167 GLY A C 1
ATOM 1270 O O . GLY A 1 167 ? -1.654 1.034 -3.689 1.00 80.38 167 GLY A O 1
ATOM 1271 N N . ALA A 1 168 ? -2.293 1.089 -5.847 1.00 79.88 168 ALA A N 1
ATOM 1272 C CA . ALA A 1 168 ? -1.310 2.059 -6.369 1.00 79.88 168 ALA A CA 1
ATOM 1273 C C . ALA A 1 168 ? 0.142 1.545 -6.530 1.00 79.88 168 ALA A C 1
ATOM 1275 O O . ALA A 1 168 ? 1.125 2.269 -6.364 1.00 79.88 168 ALA A O 1
ATOM 1276 N N . GLY A 1 169 ? 0.276 0.281 -6.954 1.00 77.50 169 GLY A N 1
ATOM 1277 C CA . GLY A 1 169 ? 1.514 -0.241 -7.553 1.00 77.50 169 GLY A CA 1
ATOM 1278 C C . GLY A 1 169 ? 2.701 -0.360 -6.595 1.00 77.50 169 GLY A C 1
ATOM 1279 O O . GLY A 1 169 ? 3.845 -0.346 -7.051 1.00 77.50 169 GLY A O 1
ATOM 1280 N N . PHE A 1 170 ? 2.422 -0.452 -5.289 1.00 81.19 170 PHE A N 1
ATOM 1281 C CA . PHE A 1 170 ? 3.403 -0.433 -4.193 1.00 81.19 170 PHE A CA 1
ATOM 1282 C C . PHE A 1 170 ? 4.229 0.855 -4.105 1.00 81.19 170 PHE A C 1
ATOM 1284 O O . PHE A 1 170 ? 5.223 0.897 -3.389 1.00 81.19 170 PHE A O 1
ATOM 1291 N N . LEU A 1 171 ? 3.829 1.903 -4.826 1.00 77.50 171 LEU A N 1
ATOM 1292 C CA . LEU A 1 171 ? 4.587 3.146 -4.912 1.00 77.50 171 LEU A CA 1
ATOM 1293 C C . LEU A 1 171 ? 4.007 4.265 -4.081 1.00 77.50 171 LEU A C 1
ATOM 1295 O O . LEU A 1 171 ? 4.765 5.078 -3.575 1.00 77.50 171 LEU A O 1
ATOM 1299 N N . ALA A 1 172 ? 2.686 4.330 -4.001 1.00 81.62 172 ALA A N 1
ATOM 1300 C CA . ALA A 1 172 ? 1.964 5.424 -3.384 1.00 81.62 172 ALA A CA 1
ATOM 1301 C C . ALA A 1 172 ? 0.622 4.928 -2.846 1.00 81.62 172 ALA A C 1
ATOM 1303 O O . ALA A 1 172 ? 0.277 3.759 -3.016 1.00 81.62 172 ALA A O 1
ATOM 1304 N N . GLY A 1 173 ? -0.143 5.834 -2.242 1.00 85.44 173 GLY A N 1
ATOM 1305 C CA . GLY A 1 173 ? -1.517 5.590 -1.827 1.00 85.44 173 GLY A CA 1
ATOM 1306 C C . GLY A 1 173 ? -1.704 5.657 -0.318 1.00 85.44 173 GLY A C 1
ATOM 1307 O O . GLY A 1 173 ? -0.760 5.637 0.473 1.00 85.44 173 GLY A O 1
ATOM 1308 N N . THR A 1 174 ? -2.969 5.735 0.078 1.00 88.12 174 THR A N 1
ATOM 1309 C CA . THR A 1 174 ? -3.377 5.832 1.476 1.00 88.12 174 THR A CA 1
ATOM 1310 C C . THR A 1 174 ? -4.777 5.268 1.666 1.00 88.12 174 THR A C 1
ATOM 1312 O O . THR A 1 174 ? -5.578 5.221 0.734 1.00 88.12 174 THR A O 1
ATOM 1315 N N . ALA A 1 175 ? -5.093 4.842 2.887 1.00 87.75 175 ALA A N 1
ATOM 1316 C CA . ALA A 1 175 ? -6.432 4.377 3.230 1.00 87.75 175 ALA A CA 1
ATOM 1317 C C . ALA A 1 175 ? -7.452 5.529 3.313 1.00 87.75 175 ALA A C 1
ATOM 1319 O O . ALA A 1 175 ? -8.640 5.293 3.115 1.00 87.75 175 ALA A O 1
ATOM 1320 N N . SER A 1 176 ? -7.008 6.763 3.581 1.00 85.75 176 SER A N 1
ATOM 1321 C CA . SER A 1 176 ? -7.898 7.914 3.817 1.00 85.75 176 SER A CA 1
ATOM 1322 C C . SER A 1 176 ? -8.596 8.447 2.566 1.00 85.75 176 SER A C 1
ATOM 1324 O O . SER A 1 176 ? -9.526 9.245 2.668 1.00 85.75 176 SER A O 1
ATOM 1326 N N . THR A 1 177 ? -8.191 7.994 1.381 1.00 80.69 177 THR A N 1
ATOM 1327 C CA . THR A 1 177 ? -8.833 8.347 0.107 1.00 80.69 177 THR A CA 1
ATOM 1328 C C . THR A 1 177 ? -10.036 7.457 -0.203 1.00 80.69 177 THR A C 1
ATOM 1330 O O . THR A 1 177 ? -10.799 7.747 -1.123 1.00 80.69 177 THR A O 1
ATOM 1333 N N . PHE A 1 178 ? -10.249 6.411 0.600 1.00 78.38 178 PHE A N 1
ATOM 1334 C CA . PHE A 1 178 ? -11.384 5.505 0.508 1.00 78.38 178 PHE A CA 1
ATOM 1335 C C . PHE A 1 178 ? -12.323 5.738 1.693 1.00 78.38 178 PHE A C 1
ATOM 1337 O O . PHE A 1 178 ? -12.180 5.110 2.740 1.00 78.38 178 PHE A O 1
ATOM 1344 N N . ASP A 1 179 ? -13.300 6.632 1.528 1.00 76.44 179 ASP A N 1
ATOM 1345 C CA . ASP A 1 179 ? -14.387 6.793 2.499 1.00 76.44 179 ASP A CA 1
ATOM 1346 C C . ASP A 1 179 ? -15.376 5.619 2.361 1.00 76.44 179 ASP A C 1
ATOM 1348 O O . ASP A 1 179 ? -16.063 5.502 1.337 1.00 76.44 179 ASP A O 1
ATOM 1352 N N . PRO A 1 180 ? -15.484 4.733 3.368 1.00 75.88 180 PRO A N 1
ATOM 1353 C CA . PRO A 1 180 ? -16.345 3.570 3.269 1.00 75.88 180 PRO A CA 1
ATOM 1354 C C . PRO A 1 180 ? -17.820 3.906 3.520 1.00 75.88 180 PRO A C 1
ATOM 1356 O O . PRO A 1 180 ? -18.647 3.009 3.414 1.00 75.88 180 PRO A O 1
ATOM 1359 N N . SER A 1 181 ? -18.203 5.149 3.829 1.00 72.75 181 SER A N 1
ATOM 1360 C CA . SER A 1 181 ? -19.570 5.507 4.249 1.00 72.75 181 SER A CA 1
ATOM 1361 C C . SER A 1 181 ? -20.655 5.051 3.265 1.00 72.75 181 SER A C 1
ATOM 1363 O O . SER A 1 181 ? -21.684 4.508 3.676 1.00 72.75 181 SER A O 1
ATOM 1365 N N . VAL A 1 182 ? -20.423 5.197 1.954 1.00 69.44 182 VAL A N 1
ATOM 1366 C CA . VAL A 1 182 ? -21.348 4.697 0.917 1.00 69.44 182 VAL A CA 1
ATOM 1367 C C . VAL A 1 182 ? -21.423 3.171 0.958 1.00 69.44 182 VAL A C 1
ATOM 1369 O O . VAL A 1 182 ? -22.509 2.594 0.922 1.00 69.44 182 VAL A O 1
ATOM 1372 N N . LEU A 1 183 ? -20.278 2.506 1.087 1.00 70.94 183 LEU A N 1
ATOM 1373 C CA . LEU A 1 183 ? -20.216 1.054 1.161 1.00 70.94 183 LEU A CA 1
ATOM 1374 C C . LEU A 1 183 ? -20.952 0.519 2.393 1.00 70.94 183 LEU A C 1
ATOM 1376 O O . LEU A 1 183 ? -21.775 -0.382 2.271 1.00 70.94 183 LEU A O 1
ATOM 1380 N N . LEU A 1 184 ? -20.694 1.103 3.559 1.00 69.19 184 LEU A N 1
ATOM 1381 C CA . LEU A 1 184 ? -21.293 0.718 4.835 1.00 69.19 184 LEU A CA 1
ATOM 1382 C C . LEU A 1 184 ? -22.811 0.939 4.850 1.00 69.19 184 LEU A C 1
ATOM 1384 O O . LEU A 1 184 ? -23.532 0.203 5.519 1.00 69.19 184 LEU A O 1
ATOM 1388 N N . THR A 1 185 ? -23.306 1.909 4.074 1.00 64.06 185 THR A N 1
ATOM 1389 C CA . THR A 1 185 ? -24.744 2.182 3.946 1.00 64.06 185 THR A CA 1
ATOM 1390 C C . THR A 1 185 ? -25.457 1.168 3.043 1.00 64.06 185 THR A C 1
ATOM 1392 O O . THR A 1 185 ? -26.599 0.801 3.319 1.00 64.06 185 THR A O 1
ATOM 1395 N N . TYR A 1 186 ? -24.816 0.710 1.961 1.00 58.34 186 TYR A N 1
ATOM 1396 C CA . TYR A 1 186 ? -25.513 0.004 0.873 1.00 58.34 186 TYR A CA 1
ATOM 1397 C C . TYR A 1 186 ? -25.042 -1.430 0.603 1.00 58.34 186 TYR A C 1
ATOM 1399 O O . TYR A 1 186 ? -25.765 -2.185 -0.050 1.00 58.34 186 TYR A O 1
ATOM 1407 N N . ALA A 1 187 ? -23.872 -1.843 1.087 1.00 52.31 187 ALA A N 1
ATOM 1408 C CA . ALA A 1 187 ? -23.279 -3.131 0.745 1.00 52.31 187 ALA A CA 1
ATOM 1409 C C . ALA A 1 187 ? -23.157 -4.067 1.953 1.00 52.31 187 ALA A C 1
ATOM 1411 O O . ALA A 1 187 ? -22.787 -3.672 3.053 1.00 52.31 187 ALA A O 1
ATOM 1412 N N . ARG A 1 188 ? -23.430 -5.357 1.721 1.00 47.78 188 ARG A N 1
ATOM 1413 C CA . ARG A 1 188 ? -23.199 -6.443 2.695 1.00 47.78 188 ARG A CA 1
ATOM 1414 C C . ARG A 1 188 ? -21.923 -7.246 2.419 1.00 47.78 188 ARG A C 1
ATOM 1416 O O . ARG A 1 188 ? -21.564 -8.107 3.214 1.00 47.78 188 ARG A O 1
ATOM 1423 N N . SER A 1 189 ? -21.254 -6.965 1.303 1.00 49.28 189 SER A N 1
ATOM 1424 C CA . SER A 1 189 ? -19.971 -7.545 0.892 1.00 49.28 189 SER A CA 1
ATOM 1425 C C . SER A 1 189 ? -19.453 -6.803 -0.341 1.00 49.28 189 SER A C 1
ATOM 1427 O O . SER A 1 189 ? -20.239 -6.573 -1.262 1.00 49.28 189 SER A O 1
ATOM 1429 N N . LEU A 1 190 ? -18.159 -6.484 -0.405 1.00 49.94 190 LEU A N 1
ATOM 1430 C CA . LEU A 1 190 ? -17.524 -5.998 -1.632 1.00 49.94 190 LEU A CA 1
ATOM 1431 C C . LEU A 1 190 ? -16.087 -6.515 -1.745 1.00 49.94 190 LEU A C 1
ATOM 1433 O O . LEU A 1 190 ? -15.350 -6.554 -0.764 1.00 49.94 190 LEU A O 1
ATOM 1437 N N . ILE A 1 191 ? -15.710 -6.883 -2.968 1.00 61.62 191 ILE A N 1
ATOM 1438 C CA . ILE A 1 191 ? -14.337 -7.105 -3.421 1.00 61.62 191 ILE A CA 1
ATOM 1439 C C . ILE A 1 191 ? -14.174 -6.229 -4.665 1.00 61.62 191 ILE A C 1
ATOM 1441 O O . ILE A 1 191 ? -15.023 -6.285 -5.556 1.00 61.62 191 ILE A O 1
ATOM 1445 N N . MET A 1 192 ? -13.111 -5.425 -4.732 1.00 53.91 192 MET A N 1
ATOM 1446 C CA . MET A 1 192 ? -12.732 -4.716 -5.956 1.00 53.91 192 MET A CA 1
ATOM 1447 C C . MET A 1 192 ? -11.346 -5.142 -6.416 1.00 53.91 192 MET A C 1
ATOM 1449 O O . MET A 1 192 ? -10.411 -5.285 -5.630 1.00 53.91 192 MET A O 1
ATOM 1453 N N . MET A 1 193 ? -11.291 -5.402 -7.716 1.00 69.88 193 MET A N 1
ATOM 1454 C CA . MET A 1 193 ? -10.316 -6.202 -8.432 1.00 69.88 193 MET A CA 1
ATOM 1455 C C . MET A 1 193 ? -9.813 -5.414 -9.630 1.00 69.88 193 MET A C 1
ATOM 1457 O O . MET A 1 193 ? -10.637 -4.843 -10.334 1.00 69.88 193 MET A O 1
ATOM 1461 N N . SER A 1 194 ? -8.495 -5.466 -9.821 1.00 61.62 194 SER A N 1
ATOM 1462 C CA . SER A 1 194 ? -7.719 -5.150 -11.031 1.00 61.62 194 SER A CA 1
ATOM 1463 C C . SER A 1 194 ? -6.263 -5.552 -10.745 1.00 61.62 194 SER A C 1
ATOM 1465 O O . SER A 1 194 ? -5.347 -4.736 -10.708 1.00 61.62 194 SER A O 1
ATOM 1467 N N . GLY A 1 195 ? -6.04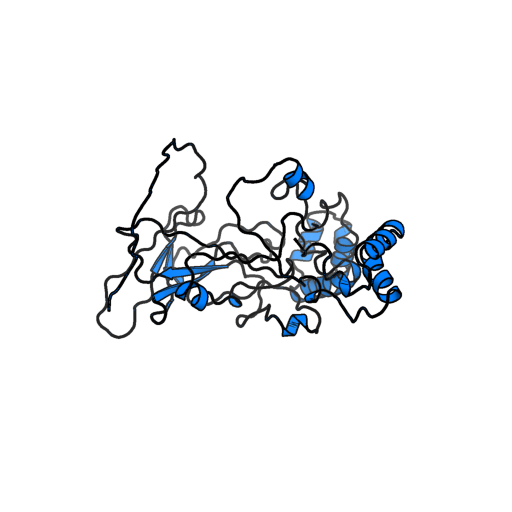8 -6.821 -10.384 1.00 60.78 195 GLY A N 1
ATOM 1468 C CA . GLY A 1 195 ? -4.739 -7.317 -9.958 1.00 60.78 195 GLY A CA 1
ATOM 1469 C C . GLY A 1 195 ? -4.724 -8.831 -9.782 1.00 60.78 195 GLY A C 1
ATOM 1470 O O . GLY A 1 195 ? -5.744 -9.434 -9.456 1.00 60.78 195 GLY A O 1
ATOM 1471 N N . ALA A 1 196 ? -3.567 -9.453 -10.007 1.00 60.91 196 ALA A N 1
ATOM 1472 C CA . ALA A 1 196 ? -3.392 -10.896 -9.892 1.00 60.91 196 ALA A CA 1
ATOM 1473 C C . ALA A 1 196 ? -2.097 -11.228 -9.148 1.00 60.91 196 ALA A C 1
ATOM 1475 O O . ALA A 1 196 ? -1.090 -10.536 -9.294 1.00 60.91 196 ALA A O 1
ATOM 1476 N N . GLN A 1 197 ? -2.078 -12.340 -8.404 1.00 59.38 197 GLN A N 1
ATOM 1477 C CA . GLN A 1 197 ? -0.847 -12.803 -7.748 1.00 59.38 197 GLN A CA 1
ATOM 1478 C C . GLN A 1 197 ? 0.235 -13.179 -8.773 1.00 59.38 197 GLN A C 1
ATOM 1480 O O . GLN A 1 197 ? 1.409 -13.245 -8.434 1.00 59.38 197 GLN A O 1
ATOM 1485 N N . SER A 1 198 ? -0.147 -13.420 -10.032 1.00 56.22 198 SER A N 1
ATOM 1486 C CA . SER A 1 198 ? 0.765 -13.690 -11.144 1.00 56.22 198 SER A CA 1
ATOM 1487 C C . SER A 1 198 ? 1.448 -12.449 -11.723 1.00 56.22 198 SER A C 1
ATOM 1489 O O . SER A 1 198 ? 2.290 -12.616 -12.609 1.00 56.22 198 SER A O 1
ATOM 1491 N N . THR A 1 199 ? 1.097 -11.235 -11.277 1.00 62.69 199 THR A N 1
ATOM 1492 C CA . THR A 1 199 ? 1.768 -10.002 -11.710 1.00 62.69 199 THR A CA 1
ATOM 1493 C C . THR A 1 199 ? 3.271 -10.115 -11.466 1.00 62.69 199 THR A C 1
ATOM 1495 O O . THR A 1 199 ? 3.719 -10.656 -10.453 1.00 62.69 199 THR A O 1
ATOM 1498 N N . VAL A 1 200 ? 4.058 -9.658 -12.441 1.00 58.06 200 VAL A N 1
ATOM 1499 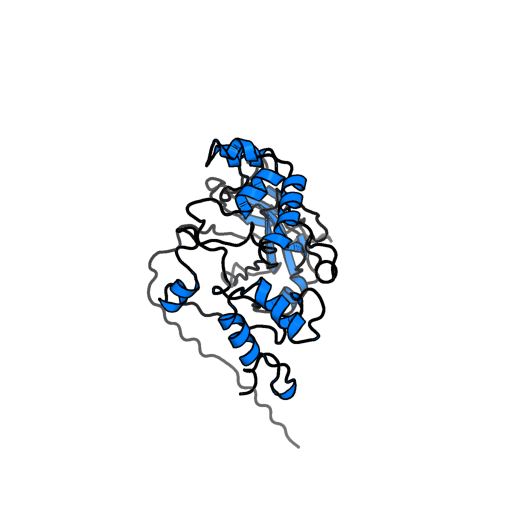C CA . VAL A 1 200 ? 5.516 -9.798 -12.433 1.00 58.06 200 VAL A CA 1
ATOM 1500 C C . VAL A 1 200 ? 6.087 -9.063 -11.223 1.00 58.06 200 VAL A C 1
ATOM 1502 O O . VAL A 1 200 ? 6.063 -7.839 -11.154 1.00 58.06 200 VAL A O 1
ATOM 1505 N N . LEU A 1 201 ? 6.599 -9.835 -10.269 1.00 59.06 201 LEU A N 1
ATOM 1506 C CA . LEU A 1 201 ? 7.380 -9.320 -9.154 1.00 59.06 201 LEU A CA 1
ATOM 1507 C C . LEU A 1 201 ? 8.734 -8.817 -9.654 1.00 59.06 201 LEU A C 1
ATOM 1509 O O . LEU A 1 201 ? 9.254 -9.317 -10.662 1.00 59.06 201 LEU A O 1
ATOM 1513 N N . ALA A 1 202 ? 9.358 -7.912 -8.893 1.00 57.59 202 ALA A N 1
ATOM 1514 C CA . ALA A 1 202 ? 10.808 -7.825 -8.962 1.00 57.59 202 ALA A CA 1
ATOM 1515 C C . ALA A 1 202 ? 11.329 -9.248 -8.709 1.00 57.59 202 ALA A C 1
ATOM 1517 O O . ALA A 1 202 ? 10.833 -9.954 -7.827 1.00 57.59 202 ALA A O 1
ATOM 1518 N N . GLY A 1 203 ? 12.238 -9.733 -9.555 1.00 51.09 203 GLY A N 1
ATOM 1519 C CA . GLY A 1 203 ? 12.749 -11.092 -9.400 1.00 51.09 203 GLY A CA 1
ATOM 1520 C C . GLY A 1 203 ? 13.354 -11.331 -8.015 1.00 51.09 203 GLY A C 1
ATOM 1521 O O . GLY A 1 203 ? 13.463 -10.388 -7.230 1.00 51.09 203 GLY A O 1
ATOM 1522 N N . PRO A 1 204 ? 13.748 -12.575 -7.681 1.00 51.19 204 PRO A N 1
ATOM 1523 C CA . PRO A 1 204 ? 14.434 -12.835 -6.418 1.00 51.19 204 PRO A CA 1
ATOM 1524 C C . PRO A 1 204 ? 15.521 -11.777 -6.233 1.00 51.19 204 PRO A C 1
ATOM 1526 O O . PRO A 1 204 ? 16.193 -11.479 -7.233 1.00 51.19 204 PRO A O 1
ATOM 1529 N N . PRO A 1 205 ? 15.682 -11.198 -5.023 1.00 52.38 205 PRO A N 1
ATOM 1530 C CA . PRO A 1 205 ? 16.788 -10.308 -4.730 1.00 52.38 205 PRO A CA 1
ATOM 1531 C C . PRO A 1 205 ? 18.023 -10.959 -5.321 1.00 52.38 205 PRO A C 1
ATOM 1533 O O . PRO A 1 205 ? 18.367 -12.100 -4.987 1.00 52.38 205 PRO A O 1
ATOM 1536 N N . ALA A 1 206 ? 18.606 -10.312 -6.326 1.00 51.34 206 ALA A N 1
ATOM 1537 C CA . ALA A 1 206 ? 19.755 -10.901 -6.967 1.00 51.34 206 ALA A CA 1
ATOM 1538 C C . ALA A 1 206 ? 20.809 -11.105 -5.866 1.00 51.34 206 ALA A C 1
ATOM 1540 O O . ALA A 1 206 ? 20.951 -10.285 -4.959 1.00 51.34 206 ALA A O 1
ATOM 1541 N N . LYS A 1 207 ? 21.578 -12.202 -5.929 1.00 48.06 207 LYS A N 1
ATOM 1542 C CA . LYS A 1 207 ? 22.712 -12.432 -5.005 1.00 48.06 207 LYS A CA 1
ATOM 1543 C C . LYS A 1 207 ? 23.703 -11.251 -4.979 1.00 48.06 207 LYS A C 1
ATOM 1545 O O . LYS A 1 207 ? 24.577 -11.199 -4.121 1.00 48.06 207 LYS A O 1
ATOM 1550 N N . LYS A 1 208 ? 23.589 -10.338 -5.948 1.00 47.44 208 LYS A N 1
ATOM 1551 C CA . LYS A 1 208 ? 24.226 -9.028 -6.014 1.00 47.44 208 LYS A CA 1
ATOM 1552 C C . LYS A 1 208 ? 23.132 -7.964 -6.075 1.00 47.44 208 LYS A C 1
ATOM 1554 O O . LYS A 1 208 ? 22.142 -8.209 -6.762 1.00 47.44 208 LYS A O 1
ATOM 1559 N N . PRO A 1 209 ? 23.318 -6.794 -5.450 1.00 54.12 209 PRO A N 1
ATOM 1560 C CA . PRO A 1 209 ? 22.395 -5.695 -5.658 1.00 54.12 209 PRO A CA 1
ATOM 1561 C C . PRO A 1 209 ? 22.237 -5.406 -7.154 1.00 54.12 209 PRO A C 1
ATOM 1563 O O . PRO A 1 209 ? 23.204 -5.466 -7.915 1.00 54.12 209 PRO A O 1
ATOM 1566 N N . SER A 1 210 ? 20.999 -5.191 -7.584 1.00 64.69 210 SER A N 1
ATOM 1567 C CA . SER A 1 210 ? 20.677 -4.781 -8.948 1.00 64.69 210 SER A CA 1
ATOM 1568 C C . SER A 1 210 ? 21.267 -3.395 -9.231 1.00 64.69 210 SER A C 1
ATOM 1570 O O . SER A 1 210 ? 21.496 -2.621 -8.301 1.00 64.69 210 SER A O 1
ATOM 1572 N N . GLY A 1 211 ? 21.460 -3.049 -10.511 1.00 77.69 211 GLY A N 1
ATOM 1573 C CA . GLY A 1 211 ? 21.898 -1.698 -10.899 1.00 77.69 211 GLY A CA 1
ATOM 1574 C C . GLY A 1 211 ? 21.041 -0.594 -10.264 1.00 77.69 211 GLY A C 1
ATOM 1575 O O . GLY A 1 211 ? 21.571 0.419 -9.828 1.00 77.69 211 GLY A O 1
ATOM 1576 N N . VAL A 1 212 ? 19.741 -0.853 -10.060 1.00 81.19 212 VAL A N 1
ATOM 1577 C CA . VAL A 1 212 ? 18.841 0.077 -9.363 1.00 81.19 212 VAL A CA 1
ATOM 1578 C C . VAL A 1 212 ? 19.223 0.325 -7.897 1.00 81.19 212 VAL A C 1
ATOM 1580 O O . VAL A 1 212 ? 19.121 1.458 -7.440 1.00 81.19 212 VAL A O 1
ATOM 1583 N N . TYR A 1 213 ? 19.695 -0.681 -7.151 1.00 84.12 213 TYR A N 1
ATOM 1584 C CA . TYR A 1 213 ? 20.142 -0.475 -5.767 1.00 84.12 213 TYR A CA 1
ATOM 1585 C C . TYR A 1 213 ? 21.448 0.318 -5.715 1.00 84.12 213 TYR A C 1
ATOM 1587 O O . TYR A 1 213 ? 21.625 1.183 -4.862 1.00 84.12 213 TYR A O 1
ATOM 1595 N N . ASP A 1 214 ? 22.360 0.038 -6.642 1.00 84.00 214 ASP A N 1
ATOM 1596 C CA . ASP A 1 214 ? 23.639 0.736 -6.719 1.00 84.00 214 ASP A CA 1
ATOM 1597 C C . ASP A 1 214 ? 23.457 2.217 -7.044 1.00 84.00 214 ASP A C 1
ATOM 1599 O O . ASP A 1 214 ? 24.048 3.076 -6.387 1.00 84.00 214 ASP A O 1
ATOM 1603 N N . ASP A 1 215 ? 22.599 2.507 -8.018 1.00 88.06 215 ASP A N 1
ATOM 1604 C CA . ASP A 1 215 ? 22.256 3.871 -8.393 1.00 88.06 215 ASP A CA 1
ATOM 1605 C C . ASP A 1 215 ? 21.461 4.560 -7.280 1.00 88.06 215 ASP A C 1
ATOM 1607 O O . ASP A 1 215 ? 21.676 5.742 -7.019 1.00 88.06 215 ASP A O 1
ATOM 1611 N N . PHE A 1 216 ? 20.606 3.832 -6.552 1.00 89.69 216 PHE A N 1
ATOM 1612 C CA . PHE A 1 216 ? 19.937 4.365 -5.36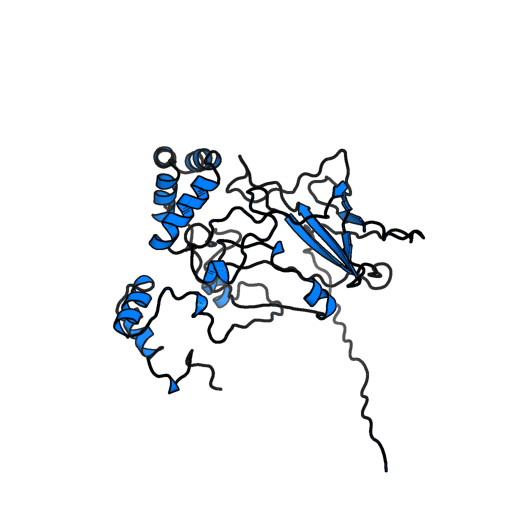6 1.00 89.69 216 PHE A CA 1
ATOM 1613 C C . PHE A 1 216 ? 20.945 4.806 -4.302 1.00 89.69 216 PHE A C 1
ATOM 1615 O O . PHE A 1 216 ? 20.875 5.945 -3.845 1.00 89.69 216 PHE A O 1
ATOM 1622 N N . LEU A 1 217 ? 21.942 3.973 -3.978 1.00 90.12 217 LEU A N 1
ATOM 1623 C CA . LEU A 1 217 ? 23.016 4.360 -3.059 1.00 90.12 217 LEU A CA 1
ATOM 1624 C C . LEU A 1 217 ? 23.821 5.561 -3.573 1.00 90.12 217 LEU A C 1
ATOM 1626 O O . LEU A 1 217 ? 24.255 6.385 -2.768 1.00 90.12 217 LEU A O 1
ATOM 1630 N N . ALA A 1 218 ? 24.027 5.686 -4.885 1.00 90.12 218 ALA A N 1
ATOM 1631 C CA . ALA A 1 218 ? 24.706 6.842 -5.469 1.00 90.12 218 ALA A CA 1
ATOM 1632 C C . ALA A 1 218 ? 23.899 8.125 -5.271 1.00 90.12 218 ALA A C 1
ATOM 1634 O O . ALA A 1 218 ? 24.436 9.144 -4.836 1.00 90.12 218 ALA A O 1
ATOM 1635 N N . LEU A 1 219 ? 22.597 8.058 -5.542 1.00 92.12 219 LEU A N 1
ATOM 1636 C CA . LEU A 1 219 ? 21.678 9.185 -5.444 1.00 92.12 219 LEU A CA 1
ATOM 1637 C C . LEU A 1 219 ? 21.445 9.642 -4.001 1.00 92.12 219 LEU A C 1
ATOM 1639 O O . LEU A 1 219 ? 21.230 10.831 -3.778 1.00 92.12 219 LEU A O 1
ATOM 1643 N N . THR A 1 220 ? 21.522 8.733 -3.028 1.00 93.06 220 THR A N 1
ATOM 1644 C CA . THR A 1 220 ? 21.391 9.063 -1.601 1.00 93.06 220 THR A CA 1
ATOM 1645 C C . THR A 1 220 ? 22.721 9.411 -0.928 1.00 93.06 220 THR A C 1
ATOM 1647 O O . THR A 1 220 ? 22.745 9.636 0.280 1.00 93.06 220 THR A O 1
ATOM 1650 N N . GLY A 1 221 ? 23.839 9.422 -1.665 1.00 92.19 221 GLY A N 1
ATOM 1651 C CA . GLY A 1 221 ? 25.171 9.679 -1.103 1.00 92.19 221 GLY A CA 1
ATOM 1652 C C . GLY A 1 221 ? 25.733 8.532 -0.253 1.00 92.19 221 GLY A C 1
ATOM 1653 O O . GLY A 1 221 ? 26.727 8.708 0.444 1.00 92.19 221 GLY A O 1
ATOM 1654 N N . CYS A 1 222 ? 25.140 7.340 -0.328 1.00 89.88 222 CYS A N 1
ATOM 1655 C CA . CYS A 1 222 ? 25.569 6.150 0.405 1.00 89.88 222 CYS A CA 1
ATOM 1656 C C . CYS A 1 222 ? 26.502 5.232 -0.407 1.00 89.88 222 CYS A C 1
ATOM 1658 O O . CYS A 1 222 ? 26.803 4.123 0.024 1.00 89.88 222 CYS A O 1
ATOM 1660 N N . CYS A 1 223 ? 27.024 5.654 -1.562 1.00 79.44 223 CYS A N 1
ATOM 1661 C CA . CYS A 1 223 ? 27.911 4.821 -2.386 1.00 79.44 223 CYS A CA 1
ATOM 1662 C C . CYS A 1 223 ? 29.201 4.361 -1.689 1.00 79.44 223 CYS A C 1
ATOM 1664 O O . CYS A 1 223 ? 29.658 3.251 -1.946 1.00 79.44 223 CYS A O 1
ATOM 1666 N N . GLU A 1 224 ? 29.796 5.162 -0.803 1.00 66.75 224 GLU A N 1
ATOM 1667 C CA . GLU A 1 224 ? 31.030 4.761 -0.105 1.00 66.75 224 GLU A CA 1
ATOM 1668 C C . GLU A 1 224 ? 30.790 3.622 0.888 1.00 66.75 224 GLU A C 1
ATOM 1670 O O . GLU A 1 224 ? 31.630 2.732 1.040 1.00 66.75 224 GLU A O 1
ATOM 1675 N N . SER A 1 225 ? 29.589 3.568 1.468 1.00 57.03 225 SER A N 1
ATOM 1676 C CA . SER A 1 225 ? 29.161 2.457 2.318 1.00 57.03 225 SER A CA 1
ATOM 1677 C C . SER A 1 225 ? 29.047 1.135 1.550 1.00 57.03 225 SER A C 1
ATOM 1679 O O . SER A 1 225 ? 29.029 0.081 2.163 1.00 57.03 225 SER A O 1
ATOM 1681 N N . ARG A 1 226 ? 29.093 1.143 0.210 1.00 52.06 226 ARG A N 1
ATOM 1682 C CA . ARG A 1 226 ? 29.153 -0.064 -0.631 1.00 52.06 226 ARG A CA 1
ATOM 1683 C C . ARG A 1 226 ? 30.471 -0.835 -0.497 1.00 52.06 226 ARG A C 1
ATOM 1685 O O . ARG A 1 226 ? 30.492 -2.036 -0.760 1.00 52.06 226 ARG A O 1
ATOM 1692 N N . ARG A 1 227 ? 31.558 -0.189 -0.040 1.00 54.84 227 ARG A N 1
ATOM 1693 C CA . ARG A 1 227 ? 32.769 -0.903 0.421 1.00 54.84 227 ARG A CA 1
ATOM 1694 C C . ARG A 1 227 ? 32.489 -1.762 1.666 1.00 54.84 227 ARG A C 1
ATOM 1696 O O . ARG A 1 227 ? 33.246 -2.690 1.930 1.00 54.84 227 ARG A O 1
ATOM 1703 N N . ILE A 1 228 ? 31.387 -1.488 2.369 1.00 52.62 228 ILE A N 1
ATOM 1704 C CA . ILE A 1 228 ? 30.831 -2.222 3.511 1.00 52.62 228 ILE A CA 1
ATOM 1705 C C . ILE A 1 228 ? 29.453 -2.774 3.091 1.00 52.62 228 ILE A C 1
ATOM 1707 O O . ILE A 1 228 ? 28.399 -2.293 3.503 1.00 52.62 228 ILE A O 1
ATOM 1711 N N . ALA A 1 229 ? 29.438 -3.765 2.196 1.00 55.06 229 ALA A N 1
ATOM 1712 C CA . ALA A 1 229 ? 28.190 -4.422 1.802 1.00 55.06 229 ALA A CA 1
ATOM 1713 C C . ALA A 1 229 ? 27.415 -4.946 3.035 1.00 55.06 229 ALA A C 1
ATOM 1715 O O . ALA A 1 229 ? 28.018 -5.405 4.003 1.00 55.06 229 ALA A O 1
ATOM 1716 N N . GLY A 1 230 ? 26.079 -4.905 2.992 1.00 64.25 230 GLY A N 1
ATOM 1717 C CA . GLY A 1 230 ? 25.220 -5.357 4.094 1.00 64.25 230 GLY A CA 1
ATOM 1718 C C . GLY A 1 230 ? 24.789 -4.221 5.027 1.00 64.25 230 GLY A C 1
ATOM 1719 O O . GLY A 1 230 ? 24.258 -3.213 4.563 1.00 64.25 230 GLY A O 1
ATOM 1720 N N . GLU A 1 231 ? 24.976 -4.390 6.340 1.00 68.44 231 GLU A N 1
ATOM 1721 C CA . GLU A 1 231 ? 24.437 -3.472 7.361 1.00 68.44 231 GLU A CA 1
ATOM 1722 C C . GLU A 1 231 ? 24.962 -2.031 7.255 1.00 68.44 231 GLU A C 1
ATOM 1724 O O . GLU A 1 231 ? 24.210 -1.101 7.543 1.00 68.44 231 GLU A O 1
ATOM 1729 N N . GLY A 1 232 ? 26.195 -1.827 6.774 1.00 79.56 232 GLY A N 1
ATOM 1730 C CA . GLY A 1 232 ? 26.793 -0.491 6.647 1.00 79.56 232 GLY A CA 1
ATOM 1731 C C . GLY A 1 232 ? 26.058 0.423 5.660 1.00 79.56 232 GLY A C 1
ATOM 1732 O O . GLY A 1 232 ? 25.941 1.626 5.895 1.00 79.56 232 GLY A O 1
ATOM 1733 N N . ALA A 1 233 ? 25.492 -0.141 4.588 1.00 85.38 233 ALA A N 1
ATOM 1734 C CA . ALA A 1 233 ? 24.692 0.626 3.634 1.00 85.38 233 ALA A CA 1
ATOM 1735 C C . ALA A 1 233 ? 23.364 1.094 4.234 1.00 85.38 233 ALA A C 1
ATOM 1737 O O . ALA A 1 233 ? 22.983 2.255 4.081 1.00 85.38 233 ALA A O 1
ATOM 1738 N N . PHE A 1 234 ? 22.688 0.217 4.980 1.00 88.50 234 PHE A N 1
ATOM 1739 C CA . PHE A 1 234 ? 21.456 0.586 5.667 1.00 88.50 234 PHE A CA 1
ATOM 1740 C C . PHE A 1 234 ? 21.708 1.568 6.812 1.00 88.50 234 PHE A C 1
ATOM 1742 O O . PHE A 1 234 ? 20.883 2.449 7.015 1.00 88.50 234 PHE A O 1
ATOM 1749 N N . GLU A 1 235 ? 22.838 1.495 7.519 1.00 89.50 235 GLU A N 1
ATOM 1750 C CA . GLU A 1 235 ? 23.186 2.504 8.529 1.00 89.50 235 GLU A CA 1
ATOM 1751 C C . GLU A 1 235 ? 23.276 3.914 7.919 1.00 89.50 235 GLU A C 1
ATOM 1753 O O . GLU A 1 235 ? 22.715 4.860 8.476 1.00 89.50 235 GLU A O 1
ATOM 1758 N N . CYS A 1 236 ? 23.909 4.047 6.747 1.00 91.75 236 CYS A N 1
ATOM 1759 C CA . CYS A 1 236 ? 23.929 5.305 6.000 1.00 91.75 236 CYS A CA 1
ATOM 1760 C C . CYS A 1 236 ? 22.516 5.737 5.601 1.00 91.75 236 CYS A C 1
ATOM 1762 O O . CYS A 1 236 ? 22.085 6.839 5.946 1.00 91.75 236 CYS A O 1
ATOM 1764 N N . LEU A 1 237 ? 21.769 4.847 4.937 1.00 92.62 237 LEU A N 1
ATOM 1765 C CA . LEU A 1 237 ? 20.419 5.136 4.461 1.00 92.62 237 LEU A CA 1
ATOM 1766 C C . LEU A 1 237 ? 19.507 5.605 5.606 1.00 92.62 237 LEU A C 1
ATOM 1768 O O . LEU A 1 237 ? 18.760 6.562 5.431 1.00 92.62 237 LEU A O 1
ATOM 1772 N N . ARG A 1 238 ? 19.620 5.035 6.816 1.00 94.81 238 ARG A N 1
ATOM 1773 C CA . ARG A 1 238 ? 18.768 5.383 7.980 1.00 94.81 238 ARG A CA 1
ATOM 1774 C C . ARG A 1 238 ? 18.956 6.795 8.491 1.00 94.81 238 ARG A C 1
ATOM 1776 O O . ARG A 1 238 ? 18.143 7.249 9.295 1.00 94.81 238 ARG A O 1
ATOM 1783 N N . ARG A 1 239 ? 19.984 7.497 8.025 1.00 93.88 239 ARG A N 1
ATOM 1784 C CA . ARG A 1 239 ? 20.242 8.903 8.342 1.00 93.88 239 ARG A CA 1
ATOM 1785 C C . ARG A 1 239 ? 19.853 9.843 7.203 1.00 93.88 239 ARG A C 1
ATOM 1787 O O . ARG A 1 239 ? 19.823 11.051 7.413 1.00 93.88 239 ARG A O 1
ATOM 1794 N N . VAL A 1 240 ? 19.526 9.312 6.026 1.00 95.62 240 VAL A N 1
ATOM 1795 C CA . VAL A 1 240 ? 19.131 10.110 4.864 1.00 95.62 240 VAL A CA 1
ATOM 1796 C C . VAL A 1 240 ? 17.748 10.737 5.119 1.00 95.62 240 VAL A C 1
ATOM 1798 O O . VAL A 1 240 ? 16.830 10.041 5.575 1.00 95.62 240 VAL A O 1
ATOM 1801 N N . PRO A 1 241 ? 17.569 12.046 4.861 1.00 96.19 241 PRO A N 1
ATOM 1802 C CA . PRO A 1 241 ? 16.258 12.685 4.918 1.00 96.19 241 PRO A CA 1
ATOM 1803 C C . PRO A 1 241 ? 15.268 12.032 3.951 1.00 96.19 241 PRO A C 1
ATOM 1805 O O . PRO A 1 241 ? 15.637 11.663 2.833 1.00 96.19 241 PRO A O 1
ATOM 1808 N N . VAL A 1 242 ? 14.003 11.922 4.361 1.00 93.81 242 VAL A N 1
ATOM 1809 C CA . VAL A 1 242 ? 12.961 11.263 3.559 1.00 93.81 242 VAL A CA 1
ATOM 1810 C C . VAL A 1 242 ? 12.829 11.883 2.163 1.00 93.81 242 VAL A C 1
ATOM 1812 O O . VAL A 1 242 ? 12.818 11.153 1.179 1.00 93.81 242 VAL A O 1
ATOM 1815 N N . ASP A 1 243 ? 12.895 13.210 2.033 1.00 92.50 243 ASP A N 1
ATOM 1816 C CA . ASP A 1 243 ? 12.807 13.893 0.733 1.00 92.50 243 ASP A CA 1
ATOM 1817 C C . ASP A 1 243 ? 13.929 13.487 -0.234 1.00 92.50 243 ASP A C 1
ATOM 1819 O O . ASP A 1 243 ? 13.715 13.366 -1.441 1.00 92.50 243 ASP A O 1
ATOM 1823 N N . THR A 1 244 ? 15.133 13.222 0.283 1.00 94.50 244 THR A N 1
ATOM 1824 C CA . THR A 1 244 ? 16.253 12.722 -0.528 1.00 94.50 244 THR A CA 1
ATOM 1825 C C . THR A 1 244 ? 16.004 11.285 -0.985 1.00 94.50 244 THR A C 1
ATOM 1827 O O . THR A 1 244 ? 16.279 10.959 -2.140 1.00 94.50 244 THR A O 1
ATOM 1830 N N . VAL A 1 245 ? 15.432 10.438 -0.120 1.00 92.19 245 VAL A N 1
ATOM 1831 C CA . VAL A 1 245 ? 15.021 9.070 -0.479 1.00 92.19 245 VAL A CA 1
ATOM 1832 C C . VAL A 1 245 ? 13.965 9.097 -1.587 1.00 92.19 245 VAL A C 1
ATOM 1834 O O . VAL A 1 245 ? 14.127 8.417 -2.602 1.00 92.19 245 VAL A O 1
ATOM 1837 N N . LEU A 1 246 ? 12.922 9.915 -1.434 1.00 89.94 246 LEU A N 1
ATOM 1838 C CA . LEU A 1 246 ? 11.832 10.028 -2.409 1.00 89.94 246 LEU A CA 1
ATOM 1839 C C . LEU A 1 246 ? 12.307 10.628 -3.743 1.00 89.94 246 LEU A C 1
ATOM 1841 O O . LEU A 1 246 ? 11.913 10.165 -4.817 1.00 89.94 246 LEU A O 1
ATOM 1845 N N . SER A 1 247 ? 13.207 11.615 -3.699 1.00 89.50 247 SER A N 1
ATOM 1846 C CA . SER A 1 247 ? 13.846 12.181 -4.894 1.00 89.50 247 SER A CA 1
ATOM 1847 C C . SER A 1 247 ? 14.673 11.133 -5.646 1.00 89.50 247 SER A C 1
ATOM 1849 O O . SER A 1 247 ? 14.563 11.012 -6.869 1.00 89.50 247 SER A O 1
ATOM 1851 N N . ALA A 1 248 ? 15.452 10.317 -4.928 1.00 90.00 248 ALA A N 1
ATOM 1852 C CA . ALA A 1 248 ? 16.218 9.228 -5.526 1.00 90.00 248 ALA A CA 1
ATOM 1853 C C . ALA A 1 248 ? 15.305 8.184 -6.192 1.00 90.00 248 ALA A C 1
ATOM 1855 O O . ALA A 1 248 ? 15.550 7.813 -7.339 1.00 90.00 248 ALA A O 1
ATOM 1856 N N . GLN A 1 249 ? 14.220 7.768 -5.529 1.00 85.50 249 GLN A N 1
ATOM 1857 C CA . GLN A 1 249 ? 13.227 6.851 -6.107 1.00 85.50 249 GLN A CA 1
ATOM 1858 C C . GLN A 1 249 ? 12.612 7.409 -7.399 1.00 85.50 249 GLN A C 1
ATOM 1860 O O . GLN A 1 249 ? 12.593 6.725 -8.423 1.00 85.50 249 GLN A O 1
ATOM 1865 N N . SER A 1 250 ? 12.193 8.677 -7.380 1.00 83.44 250 SER A N 1
ATOM 1866 C CA . SER A 1 250 ? 11.582 9.350 -8.537 1.00 83.44 250 SER A CA 1
ATOM 1867 C C . SER A 1 250 ? 12.511 9.381 -9.752 1.00 83.44 250 SER A C 1
ATOM 1869 O O . SER A 1 250 ? 12.077 9.174 -10.883 1.00 83.44 250 SER A O 1
ATOM 1871 N N . ARG A 1 251 ? 13.813 9.602 -9.528 1.00 85.25 251 ARG A N 1
ATOM 1872 C CA . ARG A 1 251 ? 14.831 9.643 -10.592 1.00 85.25 251 ARG A CA 1
ATOM 1873 C C . ARG A 1 251 ? 15.138 8.272 -11.194 1.00 85.25 251 ARG A C 1
ATOM 1875 O O . ARG A 1 251 ? 15.588 8.210 -12.334 1.00 85.25 251 ARG A O 1
ATOM 1882 N N . LEU A 1 252 ? 14.915 7.192 -10.446 1.00 82.38 252 LEU A N 1
ATOM 1883 C CA . LEU A 1 252 ? 15.170 5.822 -10.900 1.00 82.38 252 LEU A CA 1
ATOM 1884 C C . LEU A 1 252 ? 13.995 5.220 -11.669 1.00 82.38 252 LEU A C 1
ATOM 1886 O O . LEU A 1 252 ? 14.219 4.366 -12.528 1.00 82.38 252 LEU A O 1
ATOM 1890 N N . GLY A 1 253 ? 12.769 5.681 -11.406 1.00 77.81 253 GLY A N 1
ATOM 1891 C CA . GLY A 1 253 ? 11.553 5.198 -12.063 1.00 77.81 253 GLY A CA 1
ATOM 1892 C C . GLY A 1 253 ? 11.652 5.125 -13.597 1.00 77.81 253 GLY A C 1
ATOM 1893 O O . GLY A 1 253 ? 11.395 4.060 -14.153 1.00 77.81 253 GLY A O 1
ATOM 1894 N N . PRO A 1 254 ? 12.089 6.187 -14.304 1.00 73.94 254 PRO A N 1
ATOM 1895 C CA . PRO A 1 254 ? 12.233 6.156 -15.765 1.00 73.94 254 PRO A CA 1
ATOM 1896 C C . PRO A 1 254 ? 13.293 5.179 -16.298 1.00 73.94 254 PRO A C 1
ATOM 1898 O O . PRO A 1 254 ? 13.229 4.786 -17.458 1.00 73.94 254 PRO A O 1
ATOM 1901 N N . LEU A 1 255 ? 14.286 4.810 -15.481 1.00 74.25 255 LEU A N 1
ATOM 1902 C CA . LEU A 1 255 ? 15.402 3.949 -15.892 1.00 74.25 255 LEU A CA 1
ATOM 1903 C C . LEU A 1 255 ? 15.112 2.467 -15.656 1.00 74.25 255 LEU A C 1
ATOM 1905 O O . LEU A 1 255 ? 15.532 1.619 -16.439 1.00 74.25 255 LEU A O 1
ATOM 1909 N N . TYR A 1 256 ? 14.416 2.163 -14.562 1.00 72.75 256 TYR A N 1
ATOM 1910 C CA . TYR A 1 256 ? 14.239 0.797 -14.072 1.00 72.75 256 TYR A CA 1
ATOM 1911 C C . TYR A 1 256 ? 12.770 0.357 -13.996 1.00 72.75 256 TYR A C 1
ATOM 1913 O O . TYR A 1 256 ? 12.494 -0.798 -13.675 1.00 72.75 256 TYR A O 1
ATOM 1921 N N . GLY A 1 257 ? 11.836 1.255 -14.307 1.00 71.12 257 GLY A N 1
ATOM 1922 C CA . GLY A 1 257 ? 10.404 1.086 -14.093 1.00 71.12 257 GLY A CA 1
ATOM 1923 C C . GLY A 1 257 ? 9.957 1.722 -12.777 1.00 71.12 257 GLY A C 1
ATOM 1924 O O . GLY A 1 257 ? 10.679 1.701 -11.779 1.00 71.12 257 GLY A O 1
ATOM 1925 N N . LEU A 1 258 ? 8.741 2.279 -12.773 1.00 62.75 258 LEU A N 1
ATOM 1926 C CA . LEU A 1 258 ? 8.204 3.075 -11.664 1.00 62.75 258 LEU A CA 1
ATOM 1927 C C . LEU A 1 258 ? 8.309 2.351 -10.308 1.00 62.75 258 LEU A C 1
ATOM 1929 O O . LEU A 1 258 ? 8.696 2.978 -9.330 1.00 62.75 258 LEU A O 1
ATOM 1933 N N . SER A 1 259 ? 8.057 1.036 -10.252 1.00 67.56 259 SER A N 1
ATOM 1934 C CA . SER A 1 259 ? 8.067 0.250 -9.004 1.00 67.56 259 SER A CA 1
ATOM 1935 C C . SER A 1 259 ? 9.394 -0.454 -8.689 1.00 67.56 259 SER A C 1
ATOM 1937 O O . SER A 1 259 ? 9.445 -1.279 -7.784 1.00 67.56 259 SER A O 1
ATOM 1939 N N . ALA A 1 260 ? 10.492 -0.163 -9.391 1.00 70.25 260 ALA A N 1
ATOM 1940 C CA . ALA A 1 260 ? 11.716 -0.972 -9.314 1.00 70.25 260 ALA A CA 1
ATOM 1941 C C . ALA A 1 260 ? 12.320 -1.136 -7.903 1.00 70.25 260 ALA A C 1
ATOM 1943 O O . ALA A 1 260 ? 12.911 -2.176 -7.616 1.00 70.25 260 ALA A O 1
ATOM 1944 N N . LEU A 1 261 ? 12.169 -0.135 -7.027 1.00 75.62 261 LEU A N 1
ATOM 1945 C CA . LEU A 1 261 ? 12.635 -0.184 -5.631 1.00 75.62 261 LEU A CA 1
ATOM 1946 C C . LEU A 1 261 ? 11.564 -0.615 -4.621 1.00 75.62 261 LEU A C 1
ATOM 1948 O O . LEU A 1 261 ? 11.912 -0.950 -3.492 1.00 75.62 261 LEU A O 1
ATOM 1952 N N . ALA A 1 262 ? 10.286 -0.574 -5.000 1.00 76.62 262 ALA A N 1
ATOM 1953 C CA . ALA A 1 262 ? 9.158 -0.769 -4.087 1.00 76.62 262 ALA A CA 1
ATOM 1954 C C . ALA A 1 262 ? 8.331 -2.032 -4.394 1.00 76.62 262 ALA A C 1
ATOM 1956 O O . ALA A 1 262 ? 7.464 -2.419 -3.61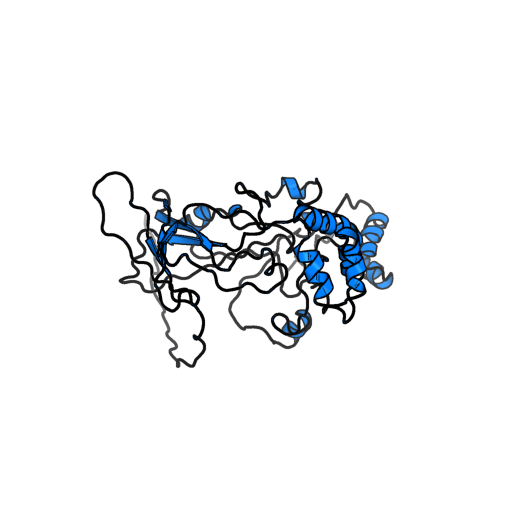6 1.00 76.62 262 ALA A O 1
ATOM 1957 N N . SER A 1 263 ? 8.613 -2.705 -5.511 1.00 77.12 263 SER A N 1
ATOM 1958 C CA . SER A 1 263 ? 7.968 -3.960 -5.888 1.00 77.12 263 SER A CA 1
ATOM 1959 C C . SER A 1 263 ? 8.312 -5.094 -4.916 1.00 77.12 263 SER A C 1
ATOM 1961 O O . SER A 1 263 ? 9.478 -5.239 -4.533 1.00 77.12 263 SER A O 1
ATOM 1963 N N . PRO A 1 264 ? 7.349 -5.978 -4.593 1.00 80.25 264 PRO A N 1
ATOM 1964 C CA . PRO A 1 264 ? 7.646 -7.201 -3.863 1.00 80.25 264 PRO A CA 1
ATOM 1965 C C . PRO A 1 264 ? 8.649 -8.068 -4.634 1.00 80.25 264 PRO A C 1
ATOM 1967 O O . PRO A 1 264 ? 8.694 -8.044 -5.869 1.00 80.25 264 PRO A O 1
ATOM 1970 N N . SER A 1 265 ? 9.438 -8.849 -3.896 1.00 80.19 265 SER A N 1
ATOM 1971 C CA . SER A 1 265 ? 10.463 -9.744 -4.440 1.00 80.19 265 SER A CA 1
ATOM 1972 C C . SER A 1 265 ? 10.379 -11.128 -3.797 1.00 80.19 265 SER A C 1
ATOM 1974 O O . SER A 1 265 ? 9.827 -11.273 -2.711 1.00 80.19 265 SER A O 1
ATOM 1976 N N . VAL A 1 266 ? 10.897 -12.154 -4.480 1.00 82.81 266 VAL A N 1
ATOM 1977 C CA . VAL A 1 266 ? 10.962 -13.525 -3.941 1.00 82.81 266 VAL A CA 1
ATOM 1978 C C . VAL A 1 266 ? 12.012 -13.575 -2.828 1.00 82.81 266 VAL A C 1
ATOM 1980 O O . VAL A 1 266 ? 13.199 -13.714 -3.112 1.00 82.81 266 VAL A O 1
ATOM 1983 N N . ASP A 1 267 ? 11.584 -13.439 -1.578 1.00 82.06 267 ASP A N 1
ATOM 1984 C CA . ASP A 1 267 ? 12.451 -13.347 -0.396 1.00 82.06 267 ASP A CA 1
ATOM 1985 C C . ASP A 1 267 ? 12.808 -14.710 0.222 1.00 82.06 267 ASP A C 1
ATOM 1987 O O . ASP A 1 267 ? 13.745 -14.798 1.017 1.00 82.06 267 ASP A O 1
ATOM 1991 N N . GLY A 1 268 ? 12.116 -15.782 -0.176 1.00 84.88 268 GLY A N 1
ATOM 1992 C CA . GLY A 1 268 ? 12.318 -17.125 0.374 1.00 84.88 268 GLY A CA 1
ATOM 1993 C C . GLY A 1 268 ? 11.591 -17.381 1.699 1.00 84.88 268 GLY A C 1
ATOM 1994 O O . GLY A 1 268 ? 11.711 -18.484 2.230 1.00 84.88 268 GLY A O 1
ATOM 1995 N N . ASP A 1 269 ? 10.841 -16.400 2.203 1.00 86.31 269 ASP A N 1
ATOM 1996 C CA . ASP A 1 269 ? 10.025 -16.479 3.417 1.00 86.31 269 ASP A CA 1
ATOM 1997 C C . ASP A 1 269 ? 8.555 -16.215 3.055 1.00 86.31 269 ASP A C 1
ATOM 1999 O O . ASP A 1 269 ? 7.844 -17.143 2.658 1.00 86.31 269 ASP A O 1
ATOM 2003 N N . LEU A 1 270 ? 8.118 -14.950 3.082 1.00 84.38 270 LEU A N 1
ATOM 2004 C CA . LEU A 1 270 ? 6.746 -14.561 2.753 1.00 84.38 270 LEU A CA 1
ATOM 2005 C C . LEU A 1 270 ? 6.392 -14.881 1.294 1.00 84.38 270 LEU A C 1
ATOM 2007 O O . LEU A 1 270 ? 5.282 -15.333 1.004 1.00 84.38 270 LEU A O 1
ATOM 2011 N N . ILE A 1 271 ? 7.333 -14.658 0.373 1.00 84.06 271 ILE A N 1
ATOM 2012 C CA . ILE A 1 271 ? 7.225 -14.997 -1.047 1.00 84.06 271 ILE A CA 1
ATOM 2013 C C . ILE A 1 271 ? 8.302 -16.051 -1.356 1.00 84.06 271 ILE A C 1
ATOM 2015 O O . ILE A 1 271 ? 9.412 -15.714 -1.781 1.00 84.06 271 ILE A O 1
ATOM 2019 N N . PRO A 1 272 ? 7.997 -17.349 -1.159 1.00 85.19 272 PRO A N 1
ATOM 2020 C CA . PRO A 1 272 ? 9.014 -18.402 -1.161 1.00 85.19 272 PRO A CA 1
ATOM 2021 C C . PRO A 1 272 ? 9.518 -18.796 -2.559 1.00 85.19 272 PRO A C 1
ATOM 2023 O O . PRO A 1 272 ? 10.616 -19.329 -2.699 1.00 85.19 272 PRO A O 1
ATOM 2026 N N . ASP A 1 273 ? 8.723 -18.570 -3.607 1.00 86.56 273 ASP A N 1
ATOM 2027 C CA . ASP A 1 273 ? 9.102 -18.785 -5.009 1.00 86.56 273 ASP A CA 1
ATOM 2028 C C . ASP A 1 273 ? 8.281 -17.836 -5.895 1.00 86.56 273 ASP A C 1
ATOM 2030 O O . ASP A 1 273 ? 7.370 -17.141 -5.442 1.00 86.56 273 ASP A O 1
ATOM 2034 N N . TRP A 1 274 ? 8.575 -17.829 -7.189 1.00 82.94 274 TRP A N 1
ATOM 2035 C CA . TRP A 1 274 ? 7.807 -17.117 -8.193 1.00 82.94 274 TRP A CA 1
ATOM 2036 C C . TRP A 1 274 ? 6.315 -17.465 -8.109 1.00 82.94 274 TRP A C 1
ATOM 2038 O O . TRP A 1 274 ? 5.963 -18.638 -8.286 1.00 82.94 274 TRP A O 1
ATOM 2048 N N . PRO A 1 275 ? 5.417 -16.470 -7.983 1.00 80.88 275 PRO A N 1
ATOM 2049 C CA . PRO A 1 275 ? 3.984 -16.723 -7.856 1.00 80.88 275 PRO A CA 1
ATOM 2050 C C . PRO A 1 275 ? 3.406 -17.597 -8.972 1.00 80.88 275 PRO A C 1
ATOM 2052 O O . PRO A 1 275 ? 2.613 -18.493 -8.709 1.00 80.88 275 PRO A O 1
ATOM 2055 N N . ARG A 1 276 ? 3.878 -17.438 -10.218 1.00 82.25 276 ARG A N 1
ATOM 2056 C CA . ARG A 1 276 ? 3.458 -18.290 -11.346 1.00 82.25 276 ARG A CA 1
ATOM 2057 C C . ARG A 1 276 ? 3.746 -19.782 -11.127 1.00 82.25 276 ARG A C 1
ATOM 2059 O O . ARG A 1 276 ? 2.996 -20.627 -11.605 1.00 82.25 276 ARG A O 1
ATOM 2066 N N . ARG A 1 277 ? 4.840 -20.115 -10.430 1.00 87.44 277 ARG A N 1
ATOM 2067 C CA . ARG A 1 277 ? 5.191 -21.499 -10.075 1.00 87.44 277 ARG A CA 1
ATOM 2068 C C . ARG A 1 277 ? 4.345 -21.975 -8.907 1.00 87.44 277 ARG A C 1
ATOM 2070 O O . ARG A 1 277 ? 3.802 -23.066 -8.990 1.00 87.44 277 ARG A O 1
ATOM 2077 N N . LEU A 1 278 ? 4.174 -21.138 -7.882 1.00 86.50 278 LEU A N 1
ATOM 2078 C CA . LEU A 1 278 ? 3.312 -21.448 -6.739 1.00 86.50 278 LEU A CA 1
ATOM 2079 C C . LEU A 1 278 ? 1.875 -21.754 -7.188 1.00 86.50 278 LEU A C 1
ATOM 2081 O O . LEU A 1 278 ? 1.310 -22.761 -6.774 1.00 86.50 278 LEU A O 1
ATOM 2085 N N . LEU A 1 279 ? 1.324 -20.953 -8.104 1.00 84.69 279 LEU A N 1
ATOM 2086 C CA . LEU A 1 279 ? 0.003 -21.173 -8.695 1.00 84.69 279 LEU A CA 1
ATOM 2087 C C . LEU A 1 279 ? -0.064 -22.483 -9.487 1.00 84.69 279 LEU A C 1
ATOM 2089 O O . LEU A 1 279 ? -0.935 -23.310 -9.228 1.00 84.69 279 LEU A O 1
ATOM 2093 N N . ARG A 1 280 ? 0.875 -22.702 -10.417 1.00 89.25 280 ARG A N 1
ATOM 2094 C CA . ARG A 1 280 ? 0.938 -23.932 -11.224 1.00 89.25 280 ARG A CA 1
ATOM 2095 C C . ARG A 1 280 ? 1.055 -25.187 -10.356 1.00 89.25 280 ARG A C 1
ATOM 2097 O O . ARG A 1 280 ? 0.435 -26.199 -10.659 1.00 89.25 280 ARG A O 1
ATOM 2104 N N . ASP A 1 281 ? 1.845 -25.114 -9.291 1.00 94.06 281 ASP A N 1
ATOM 2105 C CA . ASP A 1 281 ? 2.122 -26.237 -8.399 1.00 94.06 281 ASP A CA 1
ATOM 2106 C C . ASP A 1 281 ? 1.035 -26.397 -7.308 1.00 94.06 281 ASP A C 1
ATOM 2108 O O . ASP A 1 281 ? 1.160 -27.254 -6.434 1.00 94.06 281 ASP A O 1
ATOM 2112 N N . GLY A 1 282 ? -0.029 -25.580 -7.326 1.00 87.44 282 GLY A N 1
ATOM 2113 C CA . GLY A 1 282 ? -1.133 -25.661 -6.364 1.00 87.44 282 GLY A CA 1
ATOM 2114 C C . GLY A 1 282 ? -0.781 -25.203 -4.943 1.00 87.44 282 GLY A C 1
ATOM 2115 O O . GLY A 1 282 ? -1.496 -25.542 -3.999 1.00 87.44 282 GLY A O 1
ATOM 2116 N N . LYS A 1 283 ? 0.317 -24.457 -4.777 1.00 88.12 283 LYS A N 1
ATOM 2117 C CA . LYS A 1 283 ? 0.855 -23.965 -3.498 1.00 88.12 283 LYS A CA 1
ATOM 2118 C C . LYS A 1 283 ? 0.251 -22.609 -3.127 1.00 88.12 283 LYS A C 1
ATOM 2120 O O . LYS A 1 283 ? 0.942 -21.596 -3.080 1.00 88.12 283 LYS A O 1
ATOM 2125 N N . PHE A 1 284 ? -1.053 -22.597 -2.889 1.00 82.19 284 PHE A N 1
ATOM 2126 C CA . PHE A 1 284 ? -1.803 -21.425 -2.438 1.00 82.19 284 PHE A CA 1
ATOM 2127 C C . PHE A 1 284 ? -2.999 -21.859 -1.583 1.00 82.19 284 PHE A C 1
ATOM 2129 O O . PHE A 1 284 ? -3.429 -23.016 -1.630 1.00 82.19 284 PHE A O 1
ATOM 2136 N N . HIS A 1 285 ? -3.549 -20.938 -0.791 1.00 79.69 285 HIS A N 1
ATOM 2137 C CA . HIS A 1 285 ? -4.724 -21.224 0.029 1.00 79.69 285 HIS A CA 1
ATOM 2138 C C . HIS A 1 285 ? -5.963 -21.469 -0.837 1.00 79.69 285 HIS A C 1
ATOM 2140 O O . HIS A 1 285 ? -6.312 -20.662 -1.695 1.00 79.69 285 HIS A O 1
ATOM 2146 N N . ARG A 1 286 ? -6.658 -22.580 -0.581 1.00 82.25 286 ARG A N 1
ATOM 2147 C CA . ARG A 1 286 ? -7.893 -22.948 -1.281 1.00 82.25 286 ARG A CA 1
ATOM 2148 C C . ARG A 1 286 ? -9.096 -22.352 -0.562 1.00 82.25 286 ARG A C 1
ATOM 2150 O O . ARG A 1 286 ? -9.717 -23.015 0.263 1.00 82.25 286 ARG A O 1
ATOM 2157 N N . ILE A 1 287 ? -9.393 -21.098 -0.872 1.00 79.69 287 ILE A N 1
ATOM 2158 C CA . ILE A 1 287 ? -10.542 -20.362 -0.337 1.00 79.69 287 ILE A CA 1
ATOM 2159 C C . ILE A 1 287 ? -11.409 -19.832 -1.485 1.00 79.69 287 ILE A C 1
ATOM 2161 O O . ILE A 1 287 ? -10.884 -19.610 -2.580 1.00 79.69 287 ILE A O 1
ATOM 2165 N N . PRO A 1 288 ? -12.720 -19.624 -1.275 1.00 80.38 288 PRO A N 1
ATOM 2166 C CA . PRO A 1 288 ? -13.550 -18.916 -2.242 1.00 80.38 288 PRO A CA 1
ATOM 2167 C C . PRO A 1 288 ? -13.010 -17.503 -2.490 1.00 80.38 288 PRO A C 1
ATOM 2169 O O . PRO A 1 288 ? -12.609 -16.819 -1.549 1.00 80.38 288 PRO A O 1
ATOM 2172 N N . TYR A 1 289 ? -13.020 -17.058 -3.744 1.00 74.62 289 TYR A N 1
ATOM 2173 C CA . TYR A 1 289 ? -12.605 -15.712 -4.129 1.00 74.62 289 TYR A CA 1
ATOM 2174 C C . TYR A 1 289 ? -13.510 -15.168 -5.238 1.00 74.62 289 TYR A C 1
ATOM 2176 O O . TYR A 1 289 ? -14.111 -15.931 -5.994 1.00 74.62 289 TYR A O 1
ATOM 2184 N N . ILE A 1 290 ? -13.596 -13.843 -5.330 1.00 79.62 290 ILE A N 1
ATOM 2185 C CA . ILE A 1 290 ? -14.203 -13.120 -6.452 1.00 79.62 290 ILE A CA 1
ATOM 2186 C C . ILE A 1 290 ? -13.059 -12.341 -7.109 1.00 79.62 290 ILE A C 1
ATOM 2188 O O . ILE A 1 290 ? -12.257 -11.731 -6.402 1.00 79.62 290 ILE A O 1
ATOM 2192 N N . ALA A 1 291 ? -12.933 -12.432 -8.434 1.00 80.25 291 ALA A N 1
ATOM 2193 C CA . ALA A 1 291 ? -11.860 -11.814 -9.220 1.00 80.25 291 ALA A CA 1
ATOM 2194 C C . ALA A 1 291 ? -12.403 -11.269 -10.550 1.00 80.25 291 ALA A C 1
ATOM 2196 O O . ALA A 1 291 ? -13.423 -11.752 -11.041 1.00 80.25 291 ALA A O 1
ATOM 2197 N N . GLY A 1 292 ? -11.739 -10.263 -11.126 1.00 79.94 292 GLY A N 1
ATOM 2198 C CA . GLY A 1 292 ? -12.164 -9.598 -12.364 1.00 79.94 292 GLY A CA 1
ATOM 2199 C C . GLY A 1 292 ? -11.314 -8.370 -12.685 1.00 79.94 292 GLY A C 1
ATOM 2200 O O . GLY A 1 292 ? -10.371 -8.055 -11.960 1.00 79.94 292 GLY A O 1
ATOM 2201 N N . THR A 1 293 ? -11.608 -7.736 -13.811 1.00 80.50 293 THR A N 1
ATOM 2202 C CA . THR A 1 293 ? -10.774 -6.696 -14.428 1.00 80.50 293 THR A CA 1
ATOM 2203 C C . THR A 1 293 ? -11.656 -5.698 -15.169 1.00 80.50 293 THR A C 1
ATOM 2205 O O . THR A 1 293 ? -12.784 -6.025 -15.550 1.00 80.50 293 THR A O 1
ATOM 2208 N N . ALA A 1 294 ? -11.141 -4.498 -15.416 1.00 81.06 294 ALA A N 1
ATOM 2209 C CA . ALA A 1 294 ? -11.725 -3.573 -16.378 1.00 81.06 294 ALA A CA 1
ATOM 2210 C C . ALA A 1 294 ? -11.471 -4.049 -17.822 1.00 81.06 294 ALA A C 1
ATOM 2212 O O . ALA A 1 294 ? -10.544 -4.819 -18.081 1.00 81.06 294 ALA A O 1
ATOM 2213 N N . ALA A 1 295 ? -12.294 -3.585 -18.768 1.00 78.06 295 ALA A N 1
ATOM 2214 C CA . ALA A 1 295 ? -12.098 -3.875 -20.191 1.00 78.06 295 ALA A CA 1
ATOM 2215 C C . ALA A 1 295 ? -10.766 -3.293 -20.708 1.00 78.06 295 ALA A C 1
ATOM 2217 O O . ALA A 1 295 ? -10.024 -3.971 -21.413 1.00 78.06 295 ALA A O 1
ATOM 2218 N N . ASP A 1 296 ? -10.429 -2.076 -20.267 1.00 76.62 296 ASP A N 1
ATOM 2219 C CA . ASP A 1 296 ? -9.328 -1.271 -20.803 1.00 76.62 296 ASP A CA 1
ATOM 2220 C C . ASP A 1 296 ? -8.267 -0.910 -19.743 1.00 76.62 296 ASP A C 1
ATOM 2222 O O . ASP A 1 296 ? -7.793 0.225 -19.687 1.00 76.62 296 ASP A O 1
ATOM 2226 N N . GLU A 1 297 ? -7.862 -1.875 -18.905 1.00 77.06 297 GLU A N 1
ATOM 2227 C CA . GLU A 1 297 ? -6.875 -1.700 -17.810 1.00 77.06 297 GLU A CA 1
ATOM 2228 C C . GLU A 1 297 ? -5.598 -0.963 -18.240 1.00 77.06 297 GLU A C 1
ATOM 2230 O O . GLU A 1 297 ? -5.056 -0.142 -17.507 1.00 77.06 297 GLU A O 1
ATOM 2235 N N . GLY A 1 298 ? -5.096 -1.263 -19.442 1.00 75.56 298 GLY A N 1
ATOM 2236 C CA . GLY A 1 298 ? -3.822 -0.735 -19.928 1.00 75.56 298 GLY A CA 1
ATOM 2237 C C . GLY A 1 298 ? -3.852 0.754 -20.271 1.00 75.56 298 GLY A C 1
ATOM 2238 O O . GLY A 1 298 ? -2.809 1.401 -20.211 1.00 75.56 298 GLY A O 1
ATOM 2239 N N . THR A 1 299 ? -5.022 1.313 -20.599 1.00 76.56 299 THR A N 1
ATOM 2240 C CA . THR A 1 299 ? -5.139 2.689 -21.122 1.00 76.56 299 THR A CA 1
ATOM 2241 C C . THR A 1 299 ? -4.580 3.734 -20.165 1.00 76.56 299 THR A C 1
ATOM 2243 O O . THR A 1 299 ? -3.938 4.684 -20.603 1.00 76.56 299 THR A O 1
ATOM 2246 N N . MET A 1 300 ? -4.739 3.524 -18.857 1.00 71.62 300 MET A N 1
ATOM 2247 C CA . MET A 1 300 ? -4.246 4.448 -17.838 1.00 71.62 300 MET A CA 1
ATOM 2248 C C . MET A 1 300 ? -2.723 4.395 -17.626 1.00 71.62 300 MET A C 1
ATOM 2250 O O . MET A 1 300 ? -2.165 5.311 -17.031 1.00 71.62 300 MET A O 1
ATOM 2254 N N . PHE A 1 301 ? -2.039 3.342 -18.086 1.00 72.75 301 PHE A N 1
ATOM 2255 C CA . PHE A 1 301 ? -0.601 3.130 -17.854 1.00 72.75 301 PHE A CA 1
ATOM 2256 C C . PHE A 1 301 ? 0.266 3.403 -19.090 1.00 72.75 301 PHE A C 1
ATOM 2258 O O . PHE A 1 301 ? 1.495 3.297 -19.028 1.00 72.75 301 PHE A O 1
ATOM 2265 N N . ILE A 1 302 ? -0.350 3.748 -20.220 1.00 73.88 302 ILE A N 1
ATOM 2266 C CA . ILE A 1 302 ? 0.368 4.103 -21.442 1.00 73.88 302 ILE A CA 1
ATOM 2267 C C . ILE A 1 302 ? 0.813 5.564 -21.346 1.00 73.88 302 ILE A C 1
ATOM 2269 O O . ILE A 1 302 ? 0.021 6.465 -21.083 1.00 73.88 302 ILE A O 1
ATOM 2273 N N . VAL A 1 303 ? 2.105 5.800 -21.573 1.00 67.19 303 VAL A N 1
ATOM 2274 C CA . VAL A 1 303 ? 2.680 7.146 -21.628 1.00 67.19 303 VAL A CA 1
ATOM 2275 C C . VAL A 1 303 ? 2.731 7.595 -23.088 1.00 67.19 303 VAL A C 1
ATOM 2277 O O . VAL A 1 303 ? 3.502 7.052 -23.878 1.00 67.19 303 VAL A O 1
ATOM 2280 N N . GLY A 1 304 ? 1.930 8.606 -23.432 1.00 70.69 304 GLY A N 1
ATOM 2281 C CA . GLY A 1 304 ? 1.836 9.166 -24.786 1.00 70.69 304 GLY A CA 1
ATOM 2282 C C . GLY A 1 304 ? 0.826 8.451 -25.692 1.00 70.69 304 GLY A C 1
ATOM 2283 O O . GLY A 1 304 ? 0.209 7.463 -25.309 1.00 70.69 304 GLY A O 1
ATOM 2284 N N . ASN A 1 305 ? 0.649 8.963 -26.915 1.00 79.38 305 ASN A N 1
ATOM 2285 C CA . ASN A 1 305 ? -0.291 8.393 -27.883 1.00 79.38 305 ASN A CA 1
ATOM 2286 C C . ASN A 1 305 ? 0.408 7.391 -28.810 1.00 79.38 305 ASN A C 1
ATOM 2288 O O . ASN A 1 305 ? 1.255 7.766 -29.624 1.00 79.38 305 ASN A O 1
ATOM 2292 N N . ILE A 1 306 ? -0.006 6.127 -28.737 1.00 82.81 306 ILE A N 1
ATOM 2293 C CA . ILE A 1 306 ? 0.385 5.094 -29.700 1.00 82.81 306 ILE A CA 1
ATOM 2294 C C . ILE A 1 306 ? -0.499 5.258 -30.941 1.00 82.81 306 ILE A C 1
ATOM 2296 O O . ILE A 1 306 ? -1.691 4.983 -30.896 1.00 82.81 306 ILE A O 1
ATOM 2300 N N . THR A 1 307 ? 0.078 5.772 -32.030 1.00 86.44 307 THR A N 1
ATOM 2301 C CA . THR A 1 307 ? -0.657 6.150 -33.260 1.00 86.44 307 THR A CA 1
ATOM 2302 C C . THR A 1 307 ? -0.135 5.468 -34.523 1.00 86.44 307 THR A C 1
ATOM 2304 O O . THR A 1 307 ? -0.649 5.711 -35.611 1.00 86.44 307 THR A O 1
ATOM 2307 N N . SER A 1 308 ? 0.901 4.638 -34.398 1.00 89.00 308 SER A N 1
ATOM 2308 C CA . SER A 1 308 ? 1.452 3.847 -35.495 1.00 89.00 308 SER A CA 1
ATOM 2309 C C . SER A 1 308 ? 2.158 2.602 -34.969 1.00 89.00 308 SER A C 1
ATOM 2311 O O . SER A 1 308 ? 2.622 2.577 -33.823 1.00 89.00 308 SER A O 1
ATOM 2313 N N . ASP A 1 309 ? 2.314 1.602 -35.834 1.00 88.19 309 ASP A N 1
ATOM 2314 C CA . ASP A 1 309 ? 3.061 0.382 -35.529 1.00 88.19 309 ASP A CA 1
ATOM 2315 C C . ASP A 1 309 ? 4.494 0.656 -35.060 1.00 88.19 309 ASP A C 1
ATOM 2317 O O . ASP A 1 309 ? 4.997 -0.020 -34.170 1.00 88.19 309 ASP A O 1
ATOM 2321 N N . ASP A 1 310 ? 5.177 1.649 -35.635 1.00 90.25 310 ASP A N 1
ATOM 2322 C CA . ASP A 1 310 ? 6.554 1.967 -35.245 1.00 90.25 310 ASP A CA 1
ATOM 2323 C C . ASP A 1 310 ? 6.623 2.514 -33.815 1.00 90.25 310 ASP A C 1
ATOM 2325 O O . ASP A 1 310 ? 7.524 2.152 -33.052 1.00 90.25 310 ASP A O 1
ATOM 2329 N N . VAL A 1 311 ? 5.640 3.331 -33.421 1.00 88.50 311 VAL A N 1
ATOM 2330 C CA . VAL A 1 311 ? 5.511 3.810 -32.039 1.00 88.50 311 VAL A CA 1
ATOM 2331 C C . VAL A 1 311 ? 5.157 2.648 -31.109 1.00 88.50 311 VAL A C 1
ATOM 2333 O O . VAL A 1 311 ? 5.756 2.527 -30.040 1.00 88.50 311 VAL A O 1
ATOM 2336 N N . PHE A 1 312 ? 4.257 1.752 -31.526 1.00 88.50 312 PHE A N 1
ATOM 2337 C CA . PHE A 1 312 ? 3.910 0.546 -30.770 1.00 88.50 312 PHE A CA 1
ATOM 2338 C C . PHE A 1 312 ? 5.124 -0.372 -30.558 1.00 88.50 312 PHE A C 1
ATOM 2340 O O . PHE A 1 312 ? 5.412 -0.755 -29.424 1.00 88.50 312 PHE A O 1
ATOM 2347 N N . ARG A 1 313 ? 5.901 -0.662 -31.610 1.00 89.75 313 ARG A N 1
ATOM 2348 C CA . ARG A 1 313 ? 7.151 -1.442 -31.537 1.00 89.75 313 ARG A CA 1
ATOM 2349 C C . ARG A 1 313 ? 8.161 -0.804 -30.595 1.00 89.75 313 ARG A C 1
ATOM 2351 O O . ARG A 1 313 ? 8.796 -1.518 -29.822 1.00 89.75 313 ARG A O 1
ATOM 2358 N N . GLY A 1 314 ? 8.317 0.519 -30.659 1.00 86.94 314 GLY A N 1
ATOM 2359 C CA . GLY A 1 314 ? 9.191 1.265 -29.757 1.00 86.94 314 GLY A CA 1
ATOM 2360 C C . GLY A 1 314 ? 8.762 1.120 -28.296 1.00 86.94 314 GLY A C 1
ATOM 2361 O O . GLY A 1 314 ? 9.589 0.794 -27.443 1.00 86.94 314 GLY A O 1
ATOM 2362 N N . TYR A 1 315 ? 7.465 1.287 -28.023 1.00 84.88 315 TYR A N 1
ATOM 2363 C CA . TYR A 1 315 ? 6.887 1.139 -26.688 1.00 84.88 315 TYR A CA 1
ATOM 2364 C C . TYR A 1 315 ? 7.038 -0.290 -26.147 1.00 84.88 315 TYR A C 1
ATOM 2366 O O . TYR A 1 315 ? 7.602 -0.492 -25.075 1.00 84.88 315 TYR A O 1
ATOM 2374 N N . VAL A 1 316 ? 6.609 -1.304 -26.903 1.00 86.25 316 VAL A N 1
ATOM 2375 C CA . VAL A 1 316 ? 6.719 -2.717 -26.502 1.00 86.25 316 VAL A CA 1
ATOM 2376 C C . VAL A 1 316 ? 8.182 -3.134 -26.358 1.00 86.25 316 VAL A C 1
ATOM 2378 O O . VAL A 1 316 ? 8.527 -3.844 -25.416 1.00 86.25 316 VAL A O 1
ATOM 2381 N N . GLY A 1 317 ? 9.059 -2.663 -27.248 1.00 84.00 317 GLY A N 1
ATOM 2382 C CA . GLY A 1 317 ? 10.489 -2.961 -27.229 1.00 84.00 317 GLY A CA 1
ATOM 2383 C C . GLY A 1 317 ? 11.220 -2.437 -25.993 1.00 84.00 317 GLY A C 1
ATOM 2384 O O . GLY A 1 317 ? 12.229 -3.023 -25.602 1.00 84.00 317 GLY A O 1
ATOM 2385 N N . HIS A 1 318 ? 10.695 -1.396 -25.336 1.00 77.62 318 HIS A N 1
ATOM 2386 C CA . HIS A 1 318 ? 11.203 -0.937 -24.042 1.00 77.62 318 HIS A CA 1
ATOM 2387 C C . HIS A 1 318 ? 11.056 -2.017 -22.956 1.00 77.62 318 HIS A C 1
ATOM 2389 O O . HIS A 1 318 ? 11.975 -2.232 -22.169 1.00 77.62 318 HIS A O 1
ATOM 2395 N N . PHE A 1 319 ? 9.929 -2.734 -22.944 1.00 76.00 319 PHE A N 1
ATOM 2396 C CA . PHE A 1 319 ? 9.648 -3.791 -21.966 1.00 76.00 319 PHE A CA 1
ATOM 2397 C C . PHE A 1 319 ? 10.155 -5.168 -22.412 1.00 76.00 319 PHE A C 1
ATOM 2399 O O . PHE A 1 319 ? 10.573 -5.984 -21.589 1.00 76.00 319 PHE A O 1
ATOM 2406 N N . PHE A 1 320 ? 10.129 -5.433 -23.719 1.00 82.81 320 PHE A N 1
ATOM 2407 C CA . PHE A 1 320 ? 10.455 -6.721 -24.323 1.00 82.81 320 PHE A CA 1
ATOM 2408 C C . PHE A 1 320 ? 11.496 -6.535 -25.436 1.00 82.81 320 PHE A C 1
ATOM 2410 O O . PHE A 1 320 ? 11.140 -6.503 -26.612 1.00 82.81 320 PHE A O 1
ATOM 2417 N N . PRO A 1 321 ? 12.797 -6.449 -25.108 1.00 79.56 321 PRO A N 1
ATOM 2418 C CA . PRO A 1 321 ? 13.837 -6.123 -26.090 1.00 79.56 321 PRO A CA 1
ATOM 2419 C C . PRO A 1 321 ? 14.092 -7.229 -27.135 1.00 79.56 321 PRO A C 1
ATOM 2421 O O . PRO A 1 321 ? 14.786 -6.999 -28.128 1.00 79.56 321 PRO A O 1
ATOM 2424 N N . ASP A 1 322 ? 13.559 -8.440 -26.937 1.00 89.31 322 ASP A N 1
ATOM 2425 C CA . ASP A 1 322 ? 13.682 -9.540 -27.899 1.00 89.31 322 ASP A CA 1
ATOM 2426 C C . ASP A 1 322 ? 12.745 -9.328 -29.099 1.00 89.31 322 ASP A C 1
ATOM 2428 O O . ASP A 1 322 ? 11.519 -9.384 -28.984 1.00 89.31 322 ASP A O 1
ATOM 2432 N N . ARG A 1 323 ? 13.332 -9.167 -30.290 1.00 90.19 323 ARG A N 1
ATOM 2433 C CA . ARG A 1 323 ? 12.597 -8.956 -31.547 1.00 90.19 323 ARG A CA 1
ATOM 2434 C C . ARG A 1 323 ? 11.578 -10.051 -31.866 1.00 90.19 323 ARG A C 1
ATOM 2436 O O . ARG A 1 323 ? 10.554 -9.750 -32.470 1.00 90.19 323 ARG A O 1
ATOM 2443 N N . LYS A 1 324 ? 11.829 -11.308 -31.488 1.00 93.56 324 LYS A N 1
ATOM 2444 C CA . LYS A 1 324 ? 10.869 -12.404 -31.705 1.00 93.56 324 LYS A CA 1
ATOM 2445 C C . LYS A 1 324 ? 9.648 -12.253 -30.805 1.00 93.56 324 LYS A C 1
ATOM 2447 O O . LYS A 1 324 ? 8.545 -12.591 -31.225 1.00 93.56 324 LYS A O 1
ATOM 2452 N N . VAL A 1 325 ? 9.844 -11.744 -29.588 1.00 91.12 325 VAL A N 1
ATOM 2453 C CA . VAL A 1 325 ? 8.749 -11.446 -28.660 1.00 91.12 325 VAL A CA 1
ATOM 2454 C C . VAL A 1 325 ? 7.925 -10.278 -29.185 1.00 91.12 325 VAL A C 1
ATOM 2456 O O . VAL A 1 325 ? 6.708 -10.411 -29.261 1.00 91.12 325 VAL A O 1
ATOM 2459 N N . ILE A 1 326 ? 8.570 -9.197 -29.637 1.00 90.94 326 ILE A N 1
ATOM 2460 C CA . ILE A 1 326 ? 7.880 -8.043 -30.240 1.00 90.94 326 ILE A CA 1
ATOM 2461 C C . ILE A 1 326 ? 7.023 -8.494 -31.429 1.00 90.94 326 ILE A C 1
ATOM 2463 O O . ILE A 1 326 ? 5.817 -8.268 -31.427 1.00 90.94 326 ILE A O 1
ATOM 2467 N N . ALA A 1 327 ? 7.608 -9.231 -32.379 1.00 90.50 327 ALA A N 1
ATOM 2468 C CA . ALA A 1 327 ? 6.881 -9.729 -33.548 1.00 90.50 327 ALA A CA 1
ATOM 2469 C C . ALA A 1 327 ? 5.689 -10.622 -33.164 1.00 90.50 327 ALA A C 1
ATOM 2471 O O . ALA A 1 327 ? 4.652 -10.616 -33.826 1.00 90.50 327 ALA A O 1
ATOM 2472 N N . ARG A 1 328 ? 5.812 -11.403 -32.082 1.00 91.75 328 ARG A N 1
ATOM 2473 C CA . ARG A 1 328 ? 4.705 -12.221 -31.582 1.00 91.75 328 ARG A CA 1
ATOM 2474 C C . ARG A 1 328 ? 3.608 -11.376 -30.933 1.00 91.75 328 ARG A C 1
ATOM 2476 O O . ARG A 1 328 ? 2.442 -11.720 -31.085 1.00 91.75 328 ARG A O 1
ATOM 2483 N N . ILE A 1 329 ? 3.962 -10.307 -30.222 1.00 90.12 329 ILE A N 1
ATOM 2484 C CA . ILE A 1 329 ? 3.001 -9.369 -29.627 1.00 90.12 329 ILE A CA 1
ATOM 2485 C C . ILE A 1 329 ? 2.207 -8.664 -30.728 1.00 90.12 329 ILE A C 1
ATOM 2487 O O . ILE A 1 329 ? 0.984 -8.670 -30.662 1.00 90.12 329 ILE A O 1
ATOM 2491 N N . GLU A 1 330 ? 2.863 -8.166 -31.776 1.00 88.44 330 GLU A N 1
ATOM 2492 C CA . GLU A 1 330 ? 2.186 -7.535 -32.923 1.00 88.44 330 GLU A CA 1
ATOM 2493 C C . GLU A 1 330 ? 1.175 -8.470 -33.598 1.00 88.44 330 GLU A C 1
ATOM 2495 O O . GLU A 1 330 ? 0.072 -8.061 -33.935 1.00 88.44 330 GLU A O 1
ATOM 2500 N N . GLN A 1 331 ? 1.510 -9.756 -33.737 1.00 88.12 331 GLN A N 1
ATOM 2501 C CA . GLN A 1 331 ? 0.568 -10.748 -34.268 1.00 88.12 331 GLN A CA 1
ATOM 2502 C C . GLN A 1 331 ? -0.657 -10.966 -33.370 1.00 88.12 331 GLN A C 1
ATOM 2504 O O . GLN A 1 331 ? -1.714 -11.341 -33.868 1.00 88.12 331 GLN A O 1
ATOM 2509 N N . MET A 1 332 ? -0.507 -10.821 -32.051 1.00 87.25 332 MET A N 1
ATOM 2510 C CA . MET A 1 332 ? -1.590 -11.045 -31.086 1.00 87.25 332 MET A CA 1
ATOM 2511 C C . MET A 1 332 ? -2.449 -9.795 -30.857 1.00 87.25 332 MET A C 1
ATOM 2513 O O . MET A 1 332 ? -3.593 -9.938 -30.429 1.00 87.25 332 MET A O 1
ATOM 2517 N N . TYR A 1 333 ? -1.907 -8.609 -31.144 1.00 86.44 333 TYR A N 1
ATOM 2518 C CA . TYR A 1 333 ? -2.545 -7.303 -30.971 1.00 86.44 333 TYR A CA 1
ATOM 2519 C C . TYR A 1 333 ? -2.403 -6.457 -32.252 1.00 86.44 333 TYR A C 1
ATOM 2521 O O . TYR A 1 333 ? -1.671 -5.467 -32.246 1.00 86.44 333 TYR A O 1
ATOM 2529 N N . PRO A 1 334 ? -3.038 -6.864 -33.367 1.00 84.88 334 PRO A N 1
ATOM 2530 C CA . PRO A 1 334 ? -3.004 -6.096 -34.610 1.00 84.88 334 PRO A CA 1
ATOM 2531 C C . PRO A 1 334 ? -3.818 -4.796 -34.494 1.00 84.88 334 PRO A C 1
ATOM 2533 O O . PRO A 1 334 ? -4.781 -4.735 -33.728 1.00 84.88 334 PRO A O 1
ATOM 2536 N N . ASP A 1 335 ? -3.479 -3.790 -35.305 1.00 83.88 335 ASP A N 1
ATOM 2537 C CA . ASP A 1 335 ? -4.278 -2.565 -35.483 1.00 83.88 335 ASP A CA 1
ATOM 2538 C C . ASP A 1 335 ? -5.525 -2.844 -36.346 1.00 83.88 335 ASP A C 1
ATOM 2540 O O . ASP A 1 335 ? -5.653 -2.404 -37.488 1.00 83.88 335 ASP A O 1
ATOM 2544 N N . ASP A 1 336 ? -6.422 -3.676 -35.818 1.00 82.88 336 ASP A N 1
ATOM 2545 C CA . ASP A 1 336 ? -7.705 -4.014 -36.429 1.00 82.88 336 ASP A CA 1
ATOM 2546 C C . ASP A 1 336 ? -8.836 -3.825 -35.402 1.00 82.88 336 ASP A C 1
ATOM 2548 O O . ASP A 1 336 ? -9.112 -4.721 -34.594 1.00 82.88 336 ASP A O 1
ATOM 2552 N N . PRO A 1 337 ? -9.532 -2.672 -35.434 1.00 76.19 337 PRO A N 1
ATOM 2553 C CA . PRO A 1 337 ? -10.631 -2.378 -34.518 1.00 76.19 337 PRO A CA 1
ATOM 2554 C C . PRO A 1 337 ? -11.788 -3.383 -34.571 1.00 76.19 337 PRO A C 1
ATOM 2556 O O . PRO A 1 337 ? -12.568 -3.451 -33.621 1.00 76.19 337 PRO A O 1
ATOM 2559 N N . SER A 1 338 ? -11.927 -4.161 -35.653 1.00 79.31 338 SER A N 1
ATOM 2560 C CA . SER A 1 338 ? -12.998 -5.158 -35.780 1.00 79.31 338 SER A CA 1
ATOM 2561 C C . SER A 1 338 ? -12.824 -6.356 -34.843 1.00 79.31 338 SER A C 1
ATOM 2563 O O . SER A 1 338 ? -13.793 -7.066 -34.574 1.00 79.31 338 SER A O 1
ATOM 2565 N N . LEU A 1 339 ? -11.613 -6.560 -34.316 1.00 72.75 339 LEU A N 1
ATOM 2566 C CA . LEU A 1 339 ? -11.285 -7.677 -33.435 1.00 72.75 339 LEU A CA 1
ATOM 2567 C C . LEU A 1 339 ? -11.519 -7.374 -31.942 1.00 72.75 339 LEU A C 1
ATOM 2569 O O . LEU A 1 339 ? -11.608 -8.297 -31.131 1.00 72.75 339 LEU A O 1
ATOM 2573 N N . GLY A 1 340 ? -11.678 -6.097 -31.576 1.00 63.84 340 GLY A N 1
ATOM 2574 C CA . GLY A 1 340 ? -11.862 -5.653 -30.191 1.00 63.84 340 GLY A CA 1
ATOM 2575 C C . GLY A 1 340 ? -10.581 -5.676 -29.339 1.00 63.84 340 GLY A C 1
ATOM 2576 O O . GLY A 1 340 ? -9.530 -6.167 -29.746 1.00 63.84 340 GLY A O 1
ATOM 2577 N N . SER A 1 341 ? -10.667 -5.120 -28.126 1.00 60.81 341 SER A N 1
ATOM 2578 C CA . SER A 1 341 ? -9.553 -5.007 -27.173 1.00 60.81 341 SER A CA 1
ATOM 2579 C C . SER A 1 341 ? -9.912 -5.655 -25.826 1.00 60.81 341 SER A C 1
ATOM 2581 O O . SER A 1 341 ? -10.920 -5.267 -25.235 1.00 60.81 341 SER A O 1
ATOM 2583 N N . PRO A 1 342 ? -9.109 -6.601 -25.296 1.00 57.22 342 PRO A N 1
ATOM 2584 C CA . PRO A 1 342 ? -8.280 -7.565 -26.022 1.00 57.22 342 PRO A CA 1
ATOM 2585 C C . PRO A 1 342 ? -9.134 -8.692 -26.646 1.00 57.22 342 PRO A C 1
ATOM 2587 O O . PRO A 1 342 ? -10.225 -8.979 -26.164 1.00 57.22 342 PRO A O 1
ATOM 2590 N N . ASN A 1 343 ? -8.573 -9.352 -27.669 1.00 50.94 343 ASN A N 1
ATOM 2591 C CA . ASN A 1 343 ? -9.068 -10.423 -28.569 1.00 50.94 343 ASN A CA 1
ATOM 2592 C C . ASN A 1 343 ? -9.915 -11.607 -28.008 1.00 50.94 343 ASN A C 1
ATOM 2594 O O . ASN A 1 343 ? -10.136 -12.587 -28.719 1.00 50.94 343 ASN A O 1
ATOM 2598 N N . TRP A 1 344 ? -10.378 -11.581 -26.755 1.00 46.56 344 TRP A N 1
ATOM 2599 C CA . TRP A 1 344 ? -10.989 -12.724 -26.060 1.00 46.56 344 TRP A CA 1
ATOM 2600 C C . TRP A 1 344 ? -12.359 -12.448 -25.422 1.00 46.56 344 TRP A C 1
ATOM 2602 O O . TRP A 1 344 ? -12.850 -13.292 -24.679 1.00 46.56 344 TRP A O 1
ATOM 2612 N N . SER A 1 345 ? -13.005 -11.312 -25.693 1.00 38.28 345 SER A N 1
ATOM 2613 C CA . SER A 1 345 ? -14.319 -10.968 -25.115 1.00 38.28 345 SER A CA 1
ATOM 2614 C C . SER A 1 345 ? -15.533 -11.361 -25.973 1.00 38.28 345 SER A C 1
ATOM 2616 O O . SER A 1 345 ? -16.653 -10.968 -25.656 1.00 38.28 345 SER A O 1
ATOM 2618 N N . VAL A 1 346 ? -15.353 -12.187 -27.011 1.00 38.31 346 VAL A N 1
ATOM 2619 C CA . VAL A 1 346 ? -16.468 -12.761 -27.785 1.00 38.31 346 VAL A CA 1
ATOM 2620 C C . VAL A 1 346 ? -16.610 -14.257 -27.497 1.00 38.31 346 VAL A C 1
ATOM 2622 O O . VAL A 1 346 ? -16.182 -15.071 -28.310 1.00 38.31 346 VAL A O 1
ATOM 2625 N N . VAL A 1 347 ? -17.215 -14.613 -26.356 1.00 35.94 347 VAL A N 1
ATOM 2626 C CA . VAL A 1 347 ? -18.027 -15.840 -26.194 1.00 35.94 347 VAL A CA 1
ATOM 2627 C C . VAL A 1 347 ? -19.148 -15.587 -25.196 1.00 35.94 347 VAL A C 1
ATOM 2629 O O . VAL A 1 347 ? -18.828 -15.232 -24.039 1.00 35.94 347 VAL A O 1
#

Sequence (347 aa):
MRLGLLQVSLTALLFASLSWGVLSDGLPQVHFNLPSASTNGVAADPTATIHPSSASGRAIRVVGTPDPRIGFDSYLGVPFARPPVGELRWRSPRPPTYDVREDTVIAQEWSPACAHAAFPEGDLSRLFDMIGKHGMAEDCLYLNVFTPSKAPLENNGPLPVMVWVYGAGFLAGTASTFDPSVLLTYARSLIMMSGAQSTVLAGPPAKKPSGVYDDFLALTGCCESRRIAGEGAFECLRRVPVDTVLSAQSRLGPLYGLSALASPSVDGDLIPDWPRRLLRDGKFHRIPYIAGTAADEGTMFIVGNITSDDVFRGYVGHFFPDRKVIARIEQMYPDDPSLGSPNWSVV

Secondary structure (DSSP, 8-state):
---------------------S--TTPPPEE--PPPPP-SSSPPPPEEEE--GGGTT--EEEE-EEETTTTEEEEEEEE-S----GGGTTS---PPPPPTTT-EEE-BSPPPEE--PPPPSSHHHHH--SS-TT-EES---EEEEEEETT--HHHH-PPP-------STTTS--GGG--THHHHHH-S--------TTS-PBPS--SS--HHHHHHHHHTT-GGGGGSTTHHHHHHHTTS-HHHHHHHHHHHHHHH-TTTTTS-B--SSSS-S-HHHHHHTT-S----------TTGGGGG--S---SHHHHHHHHHHH---HHHHHHHHHHS-S-GGG-SSTT---

Foldseek 3Di:
DDDDDDDDDDDDDDDDDDDDDDDPPDDWDWAFDADDDDPDDAPAFGWTWTQFVQVVRQIAIETWHDDPVQQKTKQAFAAQFDQCAQPNPPHDTHGYDDPPPPSYHHRYDHFWWEQFAQDPPDDVSVVDPQGPPHGYDSRGRGDMDMGGNDPPCVPPPDDDDDDDDDDDLLGTHDPNSDDCSVVSRPHPDDDDAADDLLPDFLEACPPDHDPLVCQLCVQQVNNVLVVVPDPSSVNSVSPGDSVSSNVSLNVCCVVQNNCNPRTDYCHCPPNNHNSVVCVVVVVDDPDDDDYDHDLCSCPVVDDDDDDDLVSVLVVVCVVVVDPVVSVVVCVQDPPDPVCGRRNPPDD